Protein AF-A0A3D2Q611-F1 (afdb_monomer)

Solvent-accessible surface area (backbone atoms only — not comparable to full-atom values): 14642 Å² total; per-residue (Å²): 142,51,73,58,51,46,96,90,49,89,45,60,44,68,51,94,93,37,75,23,47,25,37,61,57,65,29,53,51,17,56,78,68,70,38,59,46,67,52,74,50,79,45,81,53,96,95,42,77,50,76,48,72,50,77,73,48,68,55,60,87,88,50,58,66,70,62,43,36,51,52,45,47,45,56,53,42,50,56,48,48,54,59,35,69,77,44,56,89,76,51,83,73,85,58,62,68,49,58,88,73,44,58,83,50,35,32,78,89,67,62,64,51,35,36,31,41,36,50,23,78,55,64,72,56,25,58,51,52,56,68,41,44,53,51,50,40,71,69,43,80,85,48,49,43,35,36,38,39,37,49,94,52,69,86,56,89,61,85,60,82,85,39,48,80,41,72,30,91,51,86,68,70,71,69,53,90,88,63,72,45,39,31,36,41,31,62,52,89,61,80,58,56,51,62,51,44,48,76,56,66,26,76,37,67,40,43,54,70,56,48,55,69,65,30,90,68,65,90,86,56,56,69,62,55,43,51,45,54,50,43,30,33,80,91,43,51,74,63,67,80,70,63,80,90,123

Secondary structure (DSSP, 8-state):
--SSPPTT---EEEETTEEEE---HHHHHHHHHTPPB--EEEEEETTEEEEEEPPPB---TTS-HHHHHHHHHHHHHHHHHHHHHH-GGGS-TTS-TTTTTS-TTB-GGG--SEEEEE--SSHHHHHHHHHHHHHHHHH-SSSEEEEEEEGGGTTS--S-TTSEEEEESSGGGG--TT---SEEEE----TTHHHHHHHTT-SEEEEHHHHHHT--S-TTS-HHHHHHHHHB-GGGTTGGGSS---

pLDDT: mean 89.12, std 11.41, range [30.56, 98.19]

Sequence (246 aa):
VGDQGMPDSNFSSPFFGRRAWTSPLPALLSYRTGRPIFVCTLKREKGKYSTRYSDPIWPNPSDPYEKEVTRLMGALLHLLEESIRETPSQWLWIHNRWKQQLPGRLKRQFRHDSLALILPEKENSFLHALSLLSTFRALYPLEFFTLFVPERFKEHPLPLSDAELFFYRTPDEILLPNFLPKLVFHFSDNPRIKPHFLSLSAMGVYSFEELKKLSSLNQNAADSHILKHVLLTGDYINTLNHLPQE

Mean predicted aligned error: 6.7 Å

Structure (mmCIF, N/CA/C/O backbone):
data_AF-A0A3D2Q611-F1
#
_entry.id   AF-A0A3D2Q611-F1
#
loop_
_atom_site.group_PDB
_atom_site.id
_atom_site.type_symbol
_atom_site.label_atom_id
_atom_site.label_alt_id
_atom_site.label_comp_id
_atom_site.label_asym_id
_atom_site.label_entity_id
_atom_site.label_seq_id
_atom_site.pdbx_PDB_ins_code
_atom_site.Cartn_x
_atom_site.Cartn_y
_atom_site.Cartn_z
_atom_site.occupancy
_atom_site.B_iso_or_equiv
_atom_site.auth_seq_id
_atom_site.auth_comp_id
_atom_site.auth_asym_id
_atom_site.auth_atom_id
_atom_site.pdbx_PDB_model_num
ATOM 1 N N . VAL A 1 1 ? 17.045 -8.669 -9.955 1.00 59.00 1 VAL A N 1
ATOM 2 C CA . VAL A 1 1 ? 15.954 -7.933 -9.275 1.00 59.00 1 VAL A CA 1
ATOM 3 C C . VAL A 1 1 ? 15.969 -6.515 -9.821 1.00 59.00 1 VAL A C 1
ATOM 5 O O . VAL A 1 1 ? 16.996 -5.863 -9.698 1.00 59.00 1 VAL A O 1
ATOM 8 N N . GLY A 1 2 ? 1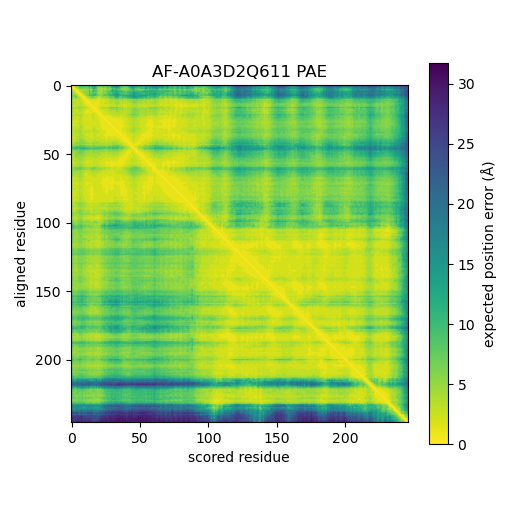4.926 -6.102 -10.545 1.00 66.56 2 GLY A N 1
ATOM 9 C CA . GLY A 1 2 ? 14.858 -4.802 -11.242 1.00 66.56 2 GLY A CA 1
ATOM 10 C C . GLY A 1 2 ? 13.552 -4.049 -10.990 1.00 66.56 2 GLY A C 1
ATOM 11 O O . GLY A 1 2 ? 13.331 -2.973 -11.531 1.00 66.56 2 GLY A O 1
ATOM 12 N N . ASP A 1 3 ? 12.683 -4.618 -10.161 1.00 72.50 3 ASP A N 1
ATOM 13 C CA . ASP A 1 3 ? 11.411 -4.039 -9.779 1.00 72.50 3 ASP A CA 1
ATOM 14 C C . ASP A 1 3 ? 11.611 -2.900 -8.777 1.00 72.50 3 ASP A C 1
ATOM 16 O O . ASP A 1 3 ? 10.939 -1.891 -8.914 1.00 72.50 3 ASP A O 1
ATOM 20 N N . GLN A 1 4 ? 12.553 -2.967 -7.832 1.00 79.94 4 GLN A N 1
ATOM 21 C CA . GLN A 1 4 ? 12.761 -1.914 -6.823 1.00 79.94 4 GLN A CA 1
ATOM 22 C C . GLN A 1 4 ? 13.614 -0.730 -7.315 1.00 79.94 4 GLN A C 1
ATOM 24 O O . GLN A 1 4 ? 14.417 -0.851 -8.241 1.00 79.94 4 GLN A O 1
ATOM 29 N N . GLY A 1 5 ? 13.420 0.437 -6.694 1.00 77.62 5 GLY A N 1
ATOM 30 C CA . GLY A 1 5 ? 14.199 1.647 -6.968 1.00 77.62 5 GLY A CA 1
ATOM 31 C C . GLY A 1 5 ? 15.612 1.592 -6.380 1.00 77.62 5 GLY A C 1
ATOM 32 O O . GLY A 1 5 ? 15.841 0.956 -5.352 1.00 77.62 5 GLY A O 1
ATOM 33 N N . MET A 1 6 ? 16.555 2.286 -7.021 1.00 74.88 6 MET A N 1
ATOM 34 C CA . MET A 1 6 ? 17.900 2.511 -6.475 1.00 74.88 6 MET A CA 1
ATOM 35 C C . MET A 1 6 ? 17.910 3.782 -5.609 1.00 74.88 6 MET A C 1
ATOM 37 O O . MET A 1 6 ? 17.219 4.731 -5.977 1.00 74.88 6 MET A O 1
ATOM 41 N N . PRO A 1 7 ? 18.692 3.846 -4.511 1.00 68.44 7 PRO A N 1
ATOM 42 C CA . PRO A 1 7 ? 18.726 5.016 -3.625 1.00 68.44 7 PRO A CA 1
ATOM 43 C C . PRO A 1 7 ? 19.007 6.347 -4.338 1.00 68.44 7 PRO A C 1
ATOM 45 O O . PRO A 1 7 ? 18.344 7.336 -4.041 1.00 68.44 7 PRO A O 1
ATOM 48 N N . ASP A 1 8 ? 19.921 6.341 -5.313 1.00 74.81 8 ASP A N 1
ATOM 49 C CA . ASP A 1 8 ? 20.411 7.551 -5.992 1.00 74.81 8 ASP A CA 1
ATOM 50 C C . ASP A 1 8 ? 19.767 7.794 -7.370 1.00 74.81 8 ASP A C 1
ATOM 52 O O . ASP A 1 8 ? 20.204 8.659 -8.128 1.00 74.81 8 ASP A O 1
ATOM 56 N N . SER A 1 9 ? 18.742 7.015 -7.741 1.00 78.31 9 SER A N 1
ATOM 57 C CA . SER A 1 9 ? 18.070 7.145 -9.037 1.00 78.31 9 SER A CA 1
ATOM 58 C C . SER A 1 9 ? 16.654 7.683 -8.883 1.00 78.31 9 SER A C 1
ATOM 60 O O . SER A 1 9 ? 15.822 7.087 -8.204 1.00 78.31 9 SER A O 1
ATOM 62 N N . ASN A 1 10 ? 16.351 8.755 -9.616 1.00 83.19 10 ASN A N 1
ATOM 63 C CA . ASN A 1 10 ? 14.999 9.312 -9.722 1.00 83.19 10 ASN A CA 1
ATOM 64 C C . ASN A 1 10 ? 14.175 8.669 -10.854 1.00 83.19 10 ASN A C 1
ATOM 66 O O . ASN A 1 10 ? 13.090 9.156 -11.193 1.00 83.19 10 ASN A O 1
ATOM 70 N N . PHE A 1 11 ? 14.682 7.598 -11.476 1.00 87.75 11 PHE A N 1
ATOM 71 C CA . PHE A 1 11 ? 13.962 6.921 -12.545 1.00 87.75 11 PHE A CA 1
ATOM 72 C C . PHE A 1 11 ? 12.681 6.282 -12.003 1.00 87.75 11 PHE A C 1
ATOM 74 O O . PHE A 1 11 ? 12.660 5.594 -10.979 1.00 87.75 11 PHE A O 1
ATOM 81 N N . SER A 1 12 ? 11.583 6.515 -12.710 1.00 89.94 12 SER A N 1
ATOM 82 C CA . SER A 1 12 ? 10.290 5.942 -12.372 1.00 89.94 12 SER A CA 1
ATOM 83 C C . SER A 1 12 ? 9.531 5.567 -13.624 1.00 89.94 12 SER A C 1
ATOM 85 O O . SER A 1 12 ? 9.636 6.231 -14.651 1.00 89.94 12 SER A O 1
ATOM 87 N N . SER A 1 13 ? 8.735 4.518 -13.493 1.00 90.44 13 SER A N 1
ATOM 88 C CA . SER A 1 13 ? 7.907 3.976 -14.559 1.00 90.44 13 SER A CA 1
ATOM 89 C C . SER A 1 13 ? 6.508 3.689 -14.001 1.00 90.44 13 SER A C 1
ATOM 91 O O . SER A 1 13 ? 6.370 3.519 -12.779 1.00 90.44 13 SER A O 1
ATOM 93 N N . PRO A 1 14 ? 5.451 3.690 -14.830 1.00 90.38 14 PRO A N 1
ATOM 94 C CA . PRO A 1 14 ? 4.133 3.242 -14.400 1.00 90.38 14 PRO A CA 1
ATOM 95 C C . PRO A 1 14 ? 4.180 1.811 -13.846 1.00 90.38 14 PRO A C 1
ATOM 97 O O . PRO A 1 14 ? 4.836 0.939 -14.412 1.00 90.38 14 PRO A O 1
ATOM 100 N N . PHE A 1 15 ? 3.507 1.601 -12.717 1.00 91.19 15 PHE A N 1
ATOM 101 C CA . PHE A 1 15 ? 3.311 0.308 -12.074 1.00 91.19 15 PHE A CA 1
ATOM 102 C C . PHE A 1 15 ? 1.969 0.322 -11.326 1.00 91.19 15 PHE A C 1
ATOM 104 O O . PHE A 1 15 ? 1.780 1.124 -10.407 1.00 91.19 15 PHE A O 1
ATOM 111 N N . PHE A 1 16 ? 1.025 -0.515 -11.750 1.00 90.62 16 PHE A N 1
ATOM 112 C CA . PHE A 1 16 ? -0.380 -0.531 -11.331 1.00 90.62 16 PHE A CA 1
ATOM 113 C C . PHE A 1 16 ? -1.046 0.850 -11.434 1.00 90.62 16 PHE A C 1
ATOM 115 O O . PHE A 1 16 ? -1.689 1.327 -10.501 1.00 90.62 16 PHE A O 1
ATOM 122 N N . GLY A 1 17 ? -0.844 1.534 -12.564 1.00 87.19 17 GLY A N 1
ATOM 123 C CA . GLY A 1 17 ? -1.438 2.853 -12.825 1.00 87.19 17 GLY A CA 1
ATOM 124 C C . GLY A 1 17 ? -0.813 4.018 -12.045 1.00 87.19 17 GLY A C 1
ATOM 125 O O . GLY A 1 17 ? -1.241 5.158 -12.199 1.00 87.19 17 GLY A O 1
ATOM 126 N N . ARG A 1 18 ? 0.226 3.774 -11.235 1.00 88.81 18 ARG A N 1
ATOM 127 C CA . ARG A 1 18 ? 0.932 4.797 -10.447 1.00 88.81 18 ARG A CA 1
ATOM 128 C C . ARG A 1 18 ? 2.424 4.795 -10.763 1.00 88.81 18 ARG A C 1
ATOM 130 O O . ARG A 1 18 ? 3.013 3.747 -11.001 1.00 88.81 18 ARG A O 1
ATOM 137 N N . ARG A 1 19 ? 3.083 5.957 -10.727 1.00 89.31 19 ARG A N 1
ATOM 138 C CA . ARG A 1 19 ? 4.546 6.028 -10.899 1.00 89.31 19 ARG A CA 1
ATOM 139 C C . ARG A 1 19 ? 5.251 5.372 -9.712 1.00 89.31 19 ARG A C 1
ATOM 141 O O . ARG A 1 19 ? 5.145 5.866 -8.592 1.00 89.31 19 ARG A O 1
ATOM 148 N N . ALA A 1 20 ? 6.013 4.313 -9.967 1.00 89.19 20 ALA A N 1
ATOM 149 C CA . ALA A 1 20 ? 6.881 3.676 -8.983 1.00 89.19 20 ALA A CA 1
ATOM 150 C C . ALA A 1 20 ? 8.351 3.924 -9.337 1.00 89.19 20 ALA A C 1
ATOM 152 O O . ALA A 1 20 ? 8.739 3.885 -10.507 1.00 89.19 20 ALA A O 1
ATOM 153 N N . TRP A 1 21 ? 9.176 4.191 -8.326 1.00 89.69 21 TRP A N 1
ATOM 154 C CA . TRP A 1 21 ? 10.625 4.257 -8.514 1.00 89.69 21 TRP A CA 1
ATOM 155 C C . TRP A 1 21 ? 11.157 2.860 -8.800 1.00 89.69 21 TRP A C 1
ATOM 157 O O . TRP A 1 21 ? 10.862 1.912 -8.071 1.00 89.69 21 TRP A O 1
ATOM 167 N N . THR A 1 22 ? 11.926 2.741 -9.875 1.00 89.12 22 THR A N 1
ATOM 168 C CA . THR A 1 22 ? 12.435 1.460 -10.375 1.00 89.12 22 THR A CA 1
ATOM 169 C C . THR A 1 22 ? 13.858 1.638 -10.875 1.00 89.12 22 THR A C 1
ATOM 171 O O . THR A 1 22 ? 14.252 2.732 -11.276 1.00 89.12 22 THR A O 1
ATOM 174 N N . SER A 1 23 ? 14.660 0.580 -10.819 1.00 90.44 23 SER A N 1
ATOM 175 C CA . SER A 1 23 ? 15.991 0.608 -11.413 1.00 90.44 23 SER A CA 1
ATOM 176 C C . SER A 1 23 ? 15.872 0.538 -12.940 1.00 90.44 23 SER A C 1
ATOM 178 O O . SER A 1 23 ? 15.297 -0.428 -13.440 1.00 90.44 23 SER A O 1
ATOM 180 N N . PRO A 1 24 ? 16.452 1.480 -13.707 1.00 92.31 24 PRO A N 1
ATOM 181 C CA . PRO A 1 24 ? 16.472 1.383 -15.166 1.00 92.31 24 PRO A CA 1
ATOM 182 C C . PRO A 1 24 ? 17.474 0.328 -15.664 1.00 92.31 24 PRO A C 1
ATOM 184 O O . PRO A 1 24 ? 17.543 0.060 -16.862 1.00 92.31 24 PRO A O 1
ATOM 187 N N . LEU A 1 25 ? 18.273 -0.263 -14.764 1.00 92.94 25 LEU A N 1
ATOM 188 C CA . LEU A 1 25 ? 19.402 -1.134 -15.088 1.00 92.94 25 LEU A CA 1
ATOM 189 C C . LEU A 1 25 ? 19.073 -2.262 -16.086 1.00 92.94 25 LEU A C 1
ATOM 191 O O . LEU A 1 25 ? 19.886 -2.452 -16.991 1.00 92.94 25 LEU A O 1
ATOM 195 N N . PRO A 1 26 ? 17.927 -2.976 -16.005 1.00 94.62 26 PRO A N 1
ATOM 196 C CA . PRO A 1 26 ? 17.591 -4.003 -16.993 1.00 94.62 26 PRO A CA 1
ATOM 197 C C . PRO A 1 26 ? 17.550 -3.452 -18.423 1.00 94.62 26 PRO A C 1
ATOM 199 O O . PRO A 1 26 ? 18.159 -4.021 -19.329 1.00 94.62 26 PRO A O 1
ATOM 202 N N . ALA A 1 27 ? 16.901 -2.302 -18.610 1.00 94.94 27 ALA A N 1
ATOM 203 C CA . ALA A 1 27 ? 16.820 -1.634 -19.900 1.00 94.94 27 ALA A CA 1
ATOM 204 C C . ALA A 1 27 ? 18.172 -1.059 -20.344 1.00 94.94 27 ALA A C 1
ATOM 206 O O . ALA A 1 27 ? 18.535 -1.194 -21.511 1.00 94.94 27 ALA A O 1
ATOM 207 N N . LEU A 1 28 ? 18.958 -0.493 -19.417 1.00 94.44 28 LEU A N 1
ATOM 208 C CA . LEU A 1 28 ? 20.295 0.029 -19.730 1.00 94.44 28 LEU A CA 1
ATOM 209 C C . LEU A 1 28 ? 21.235 -1.063 -20.245 1.00 94.44 28 LEU A C 1
ATOM 211 O O . LEU A 1 28 ? 21.964 -0.848 -21.214 1.00 94.44 28 LEU A O 1
ATOM 215 N N . LEU A 1 29 ? 21.234 -2.224 -19.587 1.00 95.62 29 LEU A N 1
ATOM 216 C CA . LEU A 1 29 ? 22.057 -3.364 -19.981 1.00 95.62 29 LEU A CA 1
ATOM 217 C C . LEU A 1 29 ? 21.597 -3.929 -21.321 1.00 95.62 29 LEU A C 1
ATOM 219 O O . LEU A 1 29 ? 22.434 -4.172 -22.189 1.00 95.62 29 LEU A O 1
ATOM 223 N N . SER A 1 30 ? 20.286 -4.083 -21.510 1.00 97.31 30 SER A N 1
ATOM 224 C CA . SER A 1 30 ? 19.714 -4.556 -22.769 1.00 97.31 30 SER A CA 1
ATOM 225 C C . SER A 1 30 ? 20.118 -3.657 -23.940 1.00 97.31 30 SER A C 1
ATOM 227 O O . SER A 1 30 ? 20.748 -4.136 -24.882 1.00 97.31 30 SER A O 1
ATOM 229 N N . TYR A 1 31 ? 19.886 -2.345 -23.829 1.00 97.38 31 TYR A N 1
ATOM 230 C CA . TYR A 1 31 ? 20.223 -1.376 -24.873 1.00 97.38 31 TYR A CA 1
ATOM 231 C C . TYR A 1 31 ? 21.721 -1.362 -25.209 1.00 97.38 31 TYR A C 1
ATOM 233 O O . TYR A 1 31 ? 22.099 -1.434 -26.374 1.00 97.38 31 TYR A O 1
ATOM 241 N N . ARG A 1 32 ? 22.598 -1.320 -24.194 1.00 96.06 32 ARG A N 1
ATOM 242 C CA . ARG A 1 32 ? 24.057 -1.239 -24.404 1.00 96.06 32 ARG A CA 1
ATOM 243 C C . ARG A 1 32 ? 24.668 -2.509 -24.986 1.00 96.06 32 ARG A C 1
ATOM 245 O O . ARG A 1 32 ? 25.688 -2.431 -25.660 1.00 96.06 32 ARG A O 1
ATOM 252 N N . THR A 1 33 ? 24.095 -3.669 -24.681 1.00 97.12 33 THR A N 1
ATOM 253 C CA . THR A 1 33 ? 24.651 -4.968 -25.093 1.00 97.12 33 THR A CA 1
ATOM 254 C C . THR A 1 33 ? 23.951 -5.567 -26.311 1.00 97.12 33 THR A C 1
ATOM 256 O O . THR A 1 33 ? 24.424 -6.571 -26.843 1.00 97.12 33 THR A O 1
ATOM 259 N N . GLY A 1 34 ? 22.821 -4.994 -26.739 1.00 97.25 34 GLY A N 1
ATOM 260 C CA . GLY A 1 34 ? 21.977 -5.547 -27.800 1.00 97.25 34 GLY A CA 1
ATOM 261 C C . GLY A 1 34 ? 21.324 -6.883 -27.429 1.00 97.25 34 GLY A C 1
ATOM 262 O O . GLY A 1 34 ? 20.965 -7.660 -28.312 1.00 97.25 34 GLY A O 1
ATOM 263 N N . ARG A 1 35 ? 21.215 -7.202 -26.132 1.00 98.06 35 ARG A N 1
ATOM 264 C CA . ARG A 1 35 ? 20.653 -8.469 -25.632 1.00 98.06 35 ARG A CA 1
ATOM 265 C C . ARG A 1 35 ? 19.227 -8.272 -25.110 1.00 98.06 35 ARG A C 1
ATOM 267 O O . ARG A 1 35 ? 18.933 -7.199 -24.582 1.00 98.06 35 ARG A O 1
ATOM 274 N N . PRO A 1 36 ? 18.340 -9.274 -25.231 1.00 97.88 36 PRO A N 1
ATOM 275 C CA . PRO A 1 36 ? 16.955 -9.138 -24.804 1.00 97.88 36 PRO A CA 1
ATOM 276 C C . PRO A 1 36 ? 16.819 -9.224 -23.283 1.00 97.88 36 PRO A C 1
ATOM 278 O O . PRO A 1 36 ? 17.663 -9.797 -22.590 1.00 97.88 36 PRO A O 1
ATOM 281 N N . ILE A 1 37 ? 15.710 -8.697 -22.776 1.00 97.62 37 ILE A N 1
ATOM 282 C CA . ILE A 1 37 ? 15.263 -8.896 -21.397 1.00 97.62 37 ILE A CA 1
ATOM 283 C C . ILE A 1 37 ? 14.297 -10.081 -21.368 1.00 97.62 37 ILE A C 1
ATOM 285 O O . ILE A 1 37 ? 13.374 -10.146 -22.175 1.00 97.62 37 ILE A O 1
ATOM 289 N N . PHE A 1 38 ? 14.473 -10.977 -20.398 1.00 96.69 38 PHE A N 1
ATOM 290 C CA . PHE A 1 38 ? 13.476 -11.983 -20.036 1.00 96.69 38 PHE A CA 1
ATOM 291 C C . PHE A 1 38 ? 12.924 -11.653 -18.652 1.00 96.69 38 PHE A C 1
ATOM 293 O O . PHE A 1 38 ? 13.694 -11.481 -17.702 1.00 96.69 38 PHE A O 1
ATOM 300 N N . VAL A 1 39 ? 11.601 -11.579 -18.519 1.00 95.69 39 VAL A N 1
ATOM 301 C CA . VAL A 1 39 ? 10.944 -11.454 -17.216 1.00 95.69 39 VAL A CA 1
ATOM 302 C C . VAL A 1 39 ? 10.732 -12.853 -16.664 1.00 95.69 39 VAL A C 1
ATOM 304 O O . VAL A 1 39 ? 10.074 -13.678 -17.287 1.00 95.69 39 VAL A O 1
ATOM 307 N N . CYS A 1 40 ? 11.321 -13.124 -15.503 1.00 94.94 40 CYS A N 1
ATOM 308 C CA . CYS A 1 40 ? 11.184 -14.391 -14.800 1.00 94.94 40 CYS A CA 1
ATOM 309 C C . CYS A 1 40 ? 10.375 -14.160 -13.525 1.00 94.94 40 CYS A C 1
ATOM 311 O O . CYS A 1 40 ? 10.775 -13.349 -12.685 1.00 94.94 40 CYS A O 1
ATOM 313 N N . THR A 1 41 ? 9.255 -14.862 -13.381 1.00 93.06 41 THR A N 1
ATOM 314 C CA . THR A 1 41 ? 8.424 -14.817 -12.175 1.00 93.06 41 THR A CA 1
ATOM 315 C C . THR A 1 41 ? 8.295 -16.200 -11.562 1.00 93.06 41 THR A C 1
ATOM 317 O O . THR A 1 41 ? 8.325 -17.221 -12.253 1.00 93.06 41 THR A O 1
ATOM 320 N N . LEU A 1 42 ? 8.209 -16.236 -10.234 1.00 92.56 42 LEU A N 1
ATOM 321 C CA . LEU A 1 42 ? 8.092 -17.462 -9.460 1.00 92.56 42 LEU A CA 1
ATOM 322 C C . LEU A 1 42 ? 6.777 -17.437 -8.696 1.00 92.56 42 LEU A C 1
ATOM 324 O O . LEU A 1 42 ? 6.427 -16.433 -8.080 1.00 92.56 42 LEU A O 1
ATOM 328 N N . LYS A 1 43 ? 6.092 -18.574 -8.693 1.00 91.25 43 LYS A N 1
ATOM 329 C CA . LYS A 1 43 ? 4.867 -18.793 -7.933 1.00 91.25 43 LYS A CA 1
ATOM 330 C C . LYS A 1 43 ? 4.993 -20.082 -7.138 1.00 91.25 43 LYS A C 1
ATOM 332 O O . LYS A 1 43 ? 5.480 -21.092 -7.635 1.00 91.25 43 LYS A O 1
ATOM 337 N N . ARG A 1 44 ? 4.566 -20.054 -5.883 1.00 91.06 44 ARG A N 1
ATOM 338 C CA . ARG A 1 44 ? 4.451 -21.227 -5.024 1.00 91.06 44 ARG A CA 1
ATOM 339 C C . ARG A 1 44 ? 3.099 -21.893 -5.252 1.00 91.06 44 ARG A C 1
ATOM 341 O O . ARG A 1 44 ? 2.054 -21.284 -5.037 1.00 91.06 44 ARG A O 1
ATOM 348 N N . GLU A 1 45 ? 3.116 -23.169 -5.606 1.00 89.19 45 GLU A N 1
ATOM 349 C CA . GLU A 1 45 ? 1.923 -23.981 -5.829 1.00 89.19 45 GLU A CA 1
ATOM 350 C C . GLU A 1 45 ? 2.069 -25.321 -5.106 1.00 89.19 45 GLU A C 1
ATOM 352 O O . GLU A 1 45 ? 2.985 -26.094 -5.379 1.00 89.19 45 GLU A O 1
ATOM 357 N N . LYS A 1 46 ? 1.171 -25.600 -4.149 1.00 90.00 46 LYS A N 1
ATOM 358 C CA . LYS A 1 46 ? 1.110 -26.883 -3.414 1.00 90.00 46 LYS A CA 1
ATOM 359 C C . LYS A 1 46 ? 2.471 -27.341 -2.852 1.00 90.00 46 LYS A C 1
ATOM 361 O O . LYS A 1 46 ? 2.849 -28.502 -2.966 1.00 90.00 46 LYS A O 1
ATOM 366 N N . GLY A 1 47 ? 3.226 -26.408 -2.269 1.00 89.75 47 GLY A N 1
ATOM 367 C CA . GLY A 1 47 ? 4.543 -26.683 -1.679 1.00 89.75 47 GLY A CA 1
ATOM 368 C C . GLY A 1 47 ? 5.707 -26.768 -2.676 1.00 89.75 47 GLY A C 1
ATOM 369 O O . GLY A 1 47 ? 6.840 -26.944 -2.241 1.00 89.75 47 GLY A O 1
ATOM 370 N N . LYS A 1 48 ? 5.459 -26.595 -3.979 1.00 93.69 48 LYS A N 1
ATOM 371 C CA . LYS A 1 48 ? 6.479 -26.488 -5.034 1.00 93.69 48 LYS A CA 1
ATOM 372 C C . LYS A 1 48 ? 6.557 -25.056 -5.565 1.00 93.69 48 LYS A C 1
ATOM 374 O O . LYS A 1 48 ? 5.681 -24.245 -5.270 1.00 93.69 48 LYS A O 1
ATOM 379 N N . TYR A 1 49 ? 7.588 -24.757 -6.351 1.00 93.25 49 TYR A N 1
ATOM 380 C CA . TYR A 1 49 ? 7.720 -23.494 -7.078 1.00 93.25 49 TYR A CA 1
ATOM 381 C C . TYR A 1 49 ? 7.597 -23.747 -8.582 1.00 93.25 49 TYR A C 1
ATOM 383 O O . TYR A 1 49 ? 8.269 -24.627 -9.117 1.00 93.25 49 TYR A O 1
ATOM 391 N N . SER A 1 50 ? 6.738 -22.984 -9.248 1.00 92.62 50 SER A N 1
ATOM 392 C CA . SER A 1 50 ? 6.626 -22.900 -10.701 1.00 92.62 50 SER A CA 1
ATOM 393 C C . SER A 1 50 ? 7.256 -21.594 -11.173 1.00 92.62 50 SER A C 1
ATOM 395 O O . SER A 1 50 ? 6.940 -20.529 -10.636 1.00 92.62 50 SER A O 1
ATOM 397 N N . THR A 1 51 ? 8.108 -21.673 -12.189 1.00 94.44 51 THR A N 1
ATOM 398 C CA . THR A 1 51 ? 8.768 -20.511 -12.790 1.00 94.44 51 THR A CA 1
ATOM 399 C C . THR A 1 51 ? 8.200 -20.265 -14.179 1.00 94.44 51 THR A C 1
ATOM 401 O O . THR A 1 51 ? 8.080 -21.204 -14.967 1.00 94.44 51 THR A O 1
ATOM 404 N N . ARG A 1 52 ? 7.883 -19.009 -14.494 1.00 94.06 52 ARG A N 1
ATOM 405 C CA . ARG A 1 52 ? 7.465 -18.573 -15.828 1.00 94.06 52 ARG A CA 1
ATOM 406 C C . ARG A 1 52 ? 8.494 -17.593 -16.379 1.00 94.06 52 ARG A C 1
ATOM 408 O O . ARG A 1 52 ? 8.923 -16.689 -15.667 1.00 94.06 52 ARG A O 1
ATOM 415 N N . TYR A 1 53 ? 8.853 -17.768 -17.645 1.00 96.38 53 TYR A N 1
ATOM 416 C CA . TYR A 1 53 ? 9.651 -16.813 -18.408 1.00 96.38 53 TYR A CA 1
ATOM 417 C C . TYR A 1 53 ? 8.753 -16.144 -19.446 1.00 96.38 53 TYR A C 1
ATOM 419 O O . TYR A 1 53 ? 7.924 -16.817 -20.059 1.00 96.38 53 TYR A O 1
ATOM 427 N N . SER A 1 54 ? 8.900 -14.836 -19.626 1.00 96.56 54 SER A N 1
ATOM 428 C CA . SER A 1 54 ? 8.271 -14.123 -20.734 1.00 96.56 54 SER A CA 1
ATOM 429 C C . SER A 1 54 ? 8.962 -14.429 -22.060 1.00 96.56 54 SER A C 1
ATOM 431 O O . SER A 1 54 ? 10.113 -14.875 -22.088 1.00 96.56 54 SER A O 1
ATOM 433 N N . ASP A 1 55 ? 8.306 -14.058 -23.155 1.00 97.56 55 ASP A N 1
ATOM 434 C CA . ASP A 1 55 ? 8.989 -13.861 -24.430 1.00 97.56 55 ASP A CA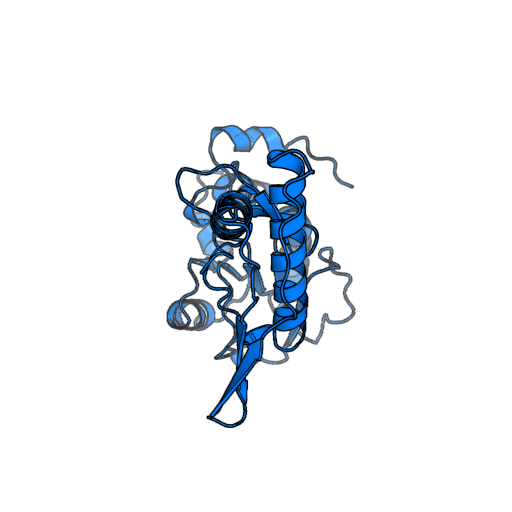 1
ATOM 435 C C . ASP A 1 55 ? 10.100 -12.797 -24.301 1.00 97.56 55 ASP A C 1
ATOM 437 O O . ASP A 1 55 ? 10.027 -11.916 -23.427 1.00 97.56 55 ASP A O 1
ATOM 441 N N . PRO A 1 56 ? 11.155 -12.869 -25.136 1.00 97.81 56 PRO A N 1
ATOM 442 C CA . PRO A 1 56 ? 12.255 -11.916 -25.092 1.00 97.81 56 PRO A CA 1
ATOM 443 C C . PRO A 1 56 ? 11.801 -10.512 -25.499 1.00 97.81 56 PRO A C 1
ATOM 445 O O . PRO A 1 56 ? 11.282 -10.298 -26.594 1.00 97.81 56 PRO A O 1
ATOM 448 N N . ILE A 1 57 ? 12.101 -9.524 -24.658 1.00 98.06 57 ILE A N 1
ATOM 449 C CA . ILE A 1 57 ? 11.931 -8.107 -24.982 1.00 98.06 57 ILE A CA 1
ATOM 450 C C . ILE A 1 57 ? 13.244 -7.608 -25.585 1.00 98.06 57 ILE A C 1
ATOM 452 O O . ILE A 1 57 ? 14.213 -7.348 -24.869 1.00 98.06 57 ILE A O 1
ATOM 456 N N . TRP A 1 58 ? 13.294 -7.508 -26.910 1.00 98.19 58 TRP A N 1
ATOM 457 C CA . TRP A 1 58 ? 14.483 -7.043 -27.622 1.00 98.19 58 TRP A CA 1
ATOM 458 C C . TRP A 1 58 ? 14.625 -5.519 -27.570 1.00 98.19 58 TRP A C 1
ATOM 460 O O . TRP A 1 58 ? 13.608 -4.825 -27.688 1.00 98.19 58 TRP A O 1
ATOM 470 N N . PRO A 1 59 ? 15.856 -4.994 -27.431 1.00 98.12 59 PRO A N 1
ATOM 471 C CA . PRO A 1 59 ? 16.120 -3.576 -27.597 1.00 98.12 59 PRO A CA 1
ATOM 472 C C . PRO A 1 59 ? 16.078 -3.185 -29.082 1.00 98.12 59 PRO A C 1
ATOM 474 O O . PRO A 1 59 ? 16.517 -3.949 -29.943 1.00 98.12 59 PRO A O 1
ATOM 477 N N . ASN A 1 60 ? 15.612 -1.974 -29.376 1.00 96.69 60 ASN A N 1
ATOM 478 C CA . ASN A 1 60 ? 15.731 -1.341 -30.683 1.00 96.69 60 ASN A CA 1
ATOM 479 C C . ASN A 1 60 ? 16.869 -0.302 -30.666 1.00 96.69 60 ASN A C 1
ATOM 481 O O . ASN A 1 60 ? 16.663 0.813 -30.184 1.00 96.6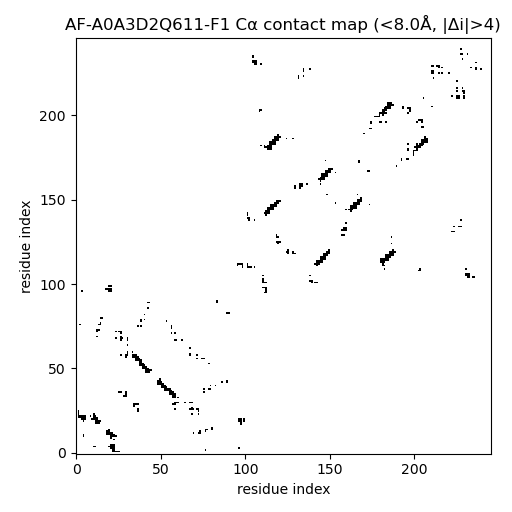9 60 ASN A O 1
ATOM 485 N N . PRO A 1 61 ? 18.065 -0.618 -31.197 1.00 91.19 61 PRO A N 1
ATOM 486 C CA . PRO A 1 61 ? 19.198 0.309 -31.186 1.00 91.19 61 PRO A CA 1
ATOM 487 C C . PRO A 1 61 ? 19.011 1.515 -32.121 1.00 91.19 61 PRO A C 1
ATOM 489 O O . PRO A 1 61 ? 19.798 2.455 -32.057 1.00 91.19 61 PRO A O 1
ATOM 492 N N . SER A 1 62 ? 18.005 1.494 -33.002 1.00 94.69 62 SER A N 1
ATOM 493 C CA . SER A 1 62 ? 17.681 2.625 -33.877 1.00 94.69 62 SER A CA 1
ATOM 494 C C . SER A 1 62 ? 16.855 3.709 -33.178 1.00 94.69 62 SER A C 1
ATOM 496 O O . SER A 1 62 ? 16.776 4.826 -33.687 1.00 94.69 62 SER A O 1
ATOM 498 N N . ASP A 1 63 ? 16.231 3.405 -32.036 1.00 95.44 63 ASP A N 1
ATOM 499 C CA . ASP A 1 63 ? 15.474 4.382 -31.254 1.00 95.44 63 ASP A CA 1
ATOM 500 C C . ASP A 1 63 ? 16.389 5.176 -30.301 1.00 95.44 63 ASP A C 1
ATOM 502 O O . ASP A 1 63 ? 17.373 4.638 -29.789 1.00 95.44 63 ASP A O 1
ATOM 506 N N . PRO A 1 64 ? 16.060 6.447 -29.989 1.00 96.12 64 PRO A N 1
ATOM 507 C CA . PRO A 1 64 ? 16.785 7.209 -28.981 1.00 96.12 64 PRO A CA 1
ATOM 508 C C . PRO A 1 64 ? 16.806 6.502 -27.623 1.00 96.12 64 PRO A C 1
ATOM 510 O O . PRO A 1 64 ? 15.781 6.012 -27.144 1.00 96.12 64 PRO A O 1
ATOM 513 N N . TYR A 1 65 ? 17.964 6.548 -26.964 1.00 93.38 65 TYR A N 1
ATOM 514 C CA . TYR A 1 65 ? 18.227 5.886 -25.684 1.00 93.38 65 TYR A CA 1
ATOM 515 C C . TYR A 1 65 ? 17.112 6.073 -24.638 1.00 93.38 65 TYR A C 1
ATOM 517 O O . TYR A 1 65 ? 16.627 5.095 -24.079 1.00 93.38 65 TYR A O 1
ATOM 525 N N . GLU A 1 66 ? 16.658 7.303 -24.380 1.00 93.38 66 GLU A N 1
ATOM 526 C CA . GLU A 1 66 ? 15.649 7.570 -23.339 1.00 93.38 66 GLU A CA 1
ATOM 527 C C . GLU A 1 66 ? 14.280 6.956 -23.660 1.00 93.38 66 GLU A C 1
ATOM 529 O O . GLU A 1 66 ? 13.605 6.403 -22.782 1.00 93.38 66 GLU A O 1
ATOM 534 N N . LYS A 1 67 ? 13.887 7.022 -24.938 1.00 95.69 67 LYS A N 1
ATOM 535 C CA . LYS A 1 67 ? 12.645 6.434 -25.444 1.00 95.69 67 LYS A CA 1
ATOM 536 C C . LYS A 1 67 ? 12.685 4.920 -25.275 1.00 95.69 67 LYS A C 1
ATOM 538 O O . LYS A 1 67 ? 11.728 4.324 -24.783 1.00 95.69 67 LYS A O 1
ATOM 543 N N . GLU A 1 68 ? 13.811 4.315 -25.630 1.00 96.94 68 GLU A N 1
ATOM 544 C CA . GLU A 1 68 ? 13.959 2.870 -25.603 1.00 96.94 68 GLU A CA 1
ATOM 545 C C . GLU A 1 68 ? 14.053 2.319 -24.177 1.00 96.94 68 GLU A C 1
ATOM 547 O O . GLU A 1 68 ? 13.403 1.327 -23.850 1.00 96.94 68 GLU A O 1
ATOM 552 N N . VAL A 1 69 ? 14.752 3.018 -23.278 1.00 94.75 69 VAL A N 1
ATOM 553 C CA . VAL A 1 69 ? 14.773 2.674 -21.849 1.00 94.75 69 VAL A CA 1
ATOM 554 C C . VAL A 1 69 ? 13.368 2.710 -21.250 1.00 94.75 69 VAL A C 1
ATOM 556 O O . VAL A 1 69 ? 12.981 1.789 -20.528 1.00 94.75 69 VAL A O 1
ATOM 559 N N . THR A 1 70 ? 12.577 3.732 -21.584 1.00 94.44 70 THR A N 1
ATOM 560 C CA . THR A 1 70 ? 11.188 3.852 -21.121 1.00 94.44 70 THR A CA 1
ATOM 561 C C . THR A 1 70 ? 10.318 2.712 -21.652 1.00 94.44 70 THR A C 1
ATOM 563 O O . THR A 1 70 ? 9.578 2.099 -20.881 1.00 94.44 70 THR A O 1
ATOM 566 N N . ARG A 1 71 ? 10.435 2.375 -22.944 1.00 96.69 71 ARG A N 1
ATOM 567 C CA . ARG A 1 71 ? 9.684 1.276 -23.570 1.00 96.69 71 ARG A CA 1
ATOM 568 C C . ARG A 1 71 ? 10.020 -0.077 -22.940 1.00 96.69 71 ARG A C 1
ATOM 570 O O . ARG A 1 71 ? 9.110 -0.820 -22.577 1.00 96.69 71 ARG A O 1
ATOM 577 N N . LEU A 1 72 ? 11.310 -0.380 -22.783 1.00 96.88 72 LEU A N 1
ATOM 578 C CA . LEU A 1 72 ? 11.790 -1.633 -22.195 1.00 96.88 72 LEU A CA 1
ATOM 579 C C . LEU A 1 72 ? 11.336 -1.786 -20.740 1.00 96.88 72 LEU A C 1
ATOM 581 O O . LEU A 1 72 ? 10.831 -2.842 -20.363 1.00 96.88 72 LEU A O 1
ATOM 585 N N . MET A 1 73 ? 11.466 -0.730 -19.929 1.00 95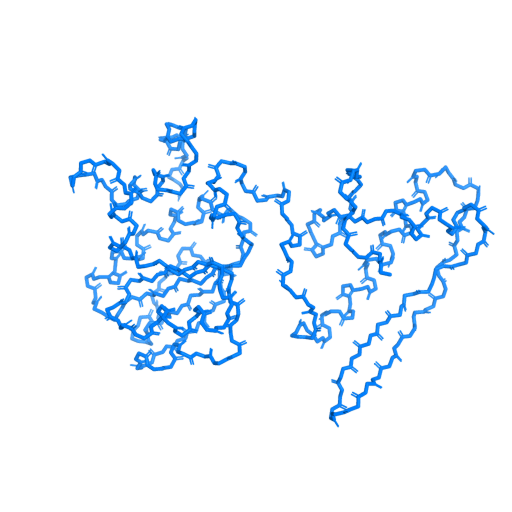.38 73 MET A N 1
ATOM 586 C CA . MET A 1 73 ? 11.012 -0.756 -18.535 1.00 95.38 73 MET A CA 1
ATOM 587 C C . MET A 1 73 ? 9.489 -0.862 -18.423 1.00 95.38 73 MET A C 1
ATOM 589 O O . MET A 1 73 ? 9.001 -1.585 -17.557 1.00 95.38 73 MET A O 1
ATOM 5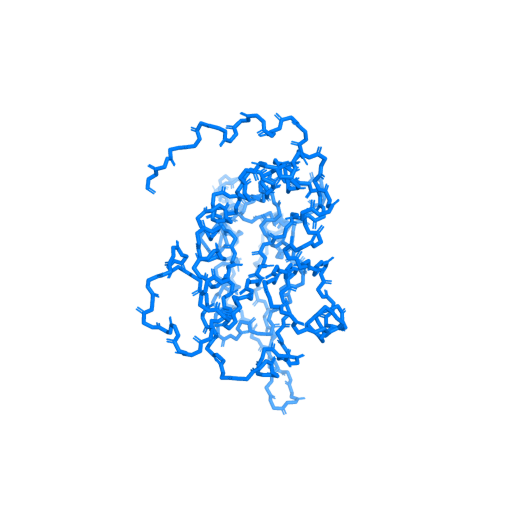93 N N . GLY A 1 74 ? 8.740 -0.186 -19.299 1.00 94.88 74 GLY A N 1
ATOM 594 C CA . GLY A 1 74 ? 7.284 -0.300 -19.364 1.00 94.88 74 GLY A CA 1
ATOM 595 C C . GLY A 1 74 ? 6.829 -1.726 -19.674 1.00 94.88 74 GLY A C 1
ATOM 596 O O . GLY A 1 74 ? 6.010 -2.277 -18.944 1.00 94.88 74 GLY A O 1
ATOM 597 N N . ALA A 1 75 ? 7.414 -2.357 -20.697 1.00 96.06 75 ALA A N 1
ATOM 598 C CA . ALA A 1 75 ? 7.098 -3.735 -21.073 1.00 96.06 75 ALA A CA 1
ATOM 599 C C . ALA A 1 75 ? 7.457 -4.744 -19.967 1.00 96.06 75 ALA A C 1
ATOM 601 O O . ALA A 1 75 ? 6.655 -5.615 -19.636 1.00 96.06 75 ALA A O 1
ATOM 602 N N . LEU A 1 76 ? 8.635 -4.592 -19.348 1.00 96.12 76 LEU A N 1
ATOM 603 C CA . LEU A 1 76 ? 9.073 -5.423 -18.223 1.00 96.12 76 LEU A CA 1
ATOM 604 C C . LEU A 1 76 ? 8.078 -5.352 -17.060 1.00 96.12 76 LEU A C 1
ATOM 606 O O . LEU A 1 76 ? 7.649 -6.382 -16.540 1.00 96.12 76 LEU A O 1
ATOM 610 N N . LEU A 1 77 ? 7.722 -4.136 -16.636 1.00 95.31 77 LEU A N 1
ATOM 611 C CA . LEU A 1 77 ? 6.841 -3.933 -15.489 1.00 95.31 77 LEU A CA 1
ATOM 612 C C . LEU A 1 77 ? 5.407 -4.362 -15.776 1.00 95.31 77 LEU A C 1
ATOM 614 O O . LEU A 1 77 ? 4.761 -4.871 -14.870 1.00 95.31 77 LEU A O 1
ATOM 618 N N . HIS A 1 78 ? 4.934 -4.229 -17.014 1.00 95.31 78 HIS A N 1
ATOM 619 C CA . HIS A 1 78 ? 3.620 -4.723 -17.409 1.00 95.31 78 HIS A CA 1
ATOM 620 C C . HIS A 1 78 ? 3.496 -6.242 -17.216 1.00 95.31 78 HIS A C 1
ATOM 622 O O . HIS A 1 78 ? 2.575 -6.699 -16.545 1.00 95.31 78 HIS A O 1
ATOM 628 N N . LEU A 1 79 ? 4.479 -7.017 -17.685 1.00 95.75 79 LEU A N 1
ATOM 629 C CA . LEU A 1 79 ? 4.520 -8.472 -17.472 1.00 95.75 79 LEU A CA 1
ATOM 630 C C . LEU A 1 79 ? 4.603 -8.837 -15.982 1.00 95.75 79 LEU A C 1
ATOM 632 O O . LEU A 1 79 ? 4.031 -9.830 -15.527 1.00 95.75 79 LEU A O 1
ATOM 636 N N . LEU A 1 80 ? 5.314 -8.023 -15.196 1.00 94.75 80 LEU A N 1
ATOM 637 C CA . LEU A 1 80 ? 5.356 -8.193 -13.749 1.00 94.75 80 LEU A CA 1
ATOM 638 C C . LEU A 1 80 ? 3.985 -7.928 -13.106 1.00 94.75 80 LEU A C 1
ATOM 640 O O . LEU A 1 80 ? 3.577 -8.690 -12.231 1.00 94.75 80 LEU A O 1
ATOM 644 N N . GLU A 1 81 ? 3.266 -6.884 -13.530 1.00 95.00 81 GLU A N 1
ATOM 645 C CA . GLU A 1 81 ? 1.903 -6.612 -13.062 1.00 95.00 81 GLU A CA 1
ATOM 646 C C . GLU A 1 81 ? 0.966 -7.780 -13.354 1.00 95.00 81 GLU A C 1
ATOM 648 O O . GLU A 1 81 ? 0.228 -8.186 -12.459 1.00 95.00 81 GLU A O 1
ATOM 653 N N . GLU A 1 82 ? 1.005 -8.338 -14.566 1.00 94.50 82 GLU A N 1
ATOM 654 C CA . GLU A 1 82 ? 0.203 -9.508 -14.941 1.00 94.50 82 GLU A CA 1
ATOM 655 C C . GLU A 1 82 ? 0.466 -10.678 -13.990 1.00 94.50 82 GLU A C 1
ATOM 657 O O . GLU A 1 82 ? -0.464 -11.208 -13.380 1.00 94.50 82 GLU A O 1
ATOM 662 N N . SER A 1 83 ? 1.739 -11.013 -13.764 1.00 93.19 83 SER A N 1
ATOM 663 C CA . SER A 1 83 ? 2.106 -12.098 -12.853 1.00 93.19 83 SER A CA 1
ATOM 664 C C . SER A 1 83 ? 1.698 -11.827 -11.403 1.00 93.19 83 SER A C 1
ATOM 666 O O . SER A 1 83 ? 1.326 -12.761 -10.694 1.00 93.19 83 SER A O 1
ATOM 668 N N . ILE A 1 84 ? 1.774 -10.579 -10.935 1.00 92.94 84 ILE A N 1
ATOM 669 C CA . ILE A 1 84 ? 1.326 -10.216 -9.586 1.00 92.94 84 ILE A CA 1
ATOM 670 C C . ILE A 1 84 ? -0.199 -10.318 -9.494 1.00 92.94 84 ILE A C 1
ATOM 672 O O . ILE A 1 84 ? -0.696 -10.814 -8.489 1.00 92.94 84 ILE A O 1
ATOM 676 N N . ARG A 1 85 ? -0.955 -9.915 -10.526 1.00 91.38 85 ARG A N 1
ATOM 677 C CA . ARG A 1 85 ? -2.425 -10.043 -10.555 1.00 91.38 85 ARG A CA 1
ATOM 678 C C . ARG A 1 85 ? -2.885 -11.495 -10.484 1.00 91.38 85 ARG A C 1
ATOM 680 O O . ARG A 1 85 ? -3.916 -11.753 -9.872 1.00 91.38 85 ARG A O 1
ATOM 687 N N . GLU A 1 86 ? -2.125 -12.433 -11.052 1.00 89.56 86 GLU A N 1
ATOM 688 C CA . GLU A 1 86 ? -2.432 -13.866 -10.942 1.00 89.56 86 GLU A CA 1
ATOM 689 C C . GLU A 1 86 ? -2.400 -14.356 -9.487 1.00 89.56 86 GLU A C 1
ATOM 691 O O . GLU A 1 86 ? -3.157 -15.254 -9.115 1.00 89.56 86 GLU A O 1
ATOM 696 N N . THR A 1 87 ? -1.496 -13.840 -8.645 1.00 85.50 87 THR A N 1
ATOM 697 C CA . THR A 1 87 ? -1.398 -14.252 -7.232 1.00 85.50 87 THR A CA 1
ATOM 698 C C . THR A 1 87 ? -0.828 -13.135 -6.344 1.00 85.50 87 THR A C 1
ATOM 700 O O . THR A 1 87 ? 0.316 -13.230 -5.885 1.00 85.50 87 THR A O 1
ATOM 703 N N . PRO A 1 88 ? -1.621 -12.088 -6.035 1.00 86.50 88 PRO A N 1
ATOM 704 C CA . PRO A 1 88 ? -1.116 -10.887 -5.365 1.00 86.50 88 PRO A CA 1
ATOM 705 C C . PRO A 1 88 ? -0.510 -11.170 -3.993 1.00 86.50 88 PRO A C 1
ATOM 707 O O . PRO A 1 88 ? 0.470 -10.538 -3.611 1.00 86.50 88 PRO A O 1
ATOM 710 N N . SER A 1 89 ? -1.046 -12.155 -3.269 1.00 79.56 89 SER A N 1
ATOM 711 C CA . SER A 1 89 ? -0.589 -12.545 -1.931 1.00 79.56 89 SER A CA 1
ATOM 712 C C . SER A 1 89 ? 0.837 -13.099 -1.884 1.00 79.56 89 SER A C 1
ATOM 714 O O . SER A 1 89 ? 1.426 -13.161 -0.809 1.00 79.56 89 SER A O 1
ATOM 716 N N . GLN A 1 90 ? 1.401 -13.515 -3.023 1.00 86.00 90 GLN A N 1
ATOM 717 C CA . GLN A 1 90 ? 2.767 -14.039 -3.094 1.00 86.00 90 GLN A CA 1
ATOM 718 C C . GLN A 1 90 ? 3.808 -12.979 -3.453 1.00 86.00 90 GLN A C 1
ATOM 720 O O . GLN A 1 90 ? 5.007 -13.248 -3.370 1.00 86.00 90 GLN A O 1
ATOM 725 N N . TRP A 1 91 ? 3.377 -11.772 -3.823 1.00 88.25 91 TRP A N 1
ATOM 726 C CA . TRP A 1 91 ? 4.291 -10.653 -3.983 1.00 88.25 91 TRP A CA 1
ATOM 727 C C . TRP A 1 91 ? 4.706 -10.098 -2.617 1.00 88.25 91 TRP A C 1
ATOM 729 O O . TRP A 1 91 ? 3.897 -9.972 -1.697 1.00 88.25 91 TRP A O 1
ATOM 739 N N . LEU A 1 92 ? 5.981 -9.740 -2.474 1.00 84.81 92 LEU A N 1
ATOM 740 C CA . LEU A 1 92 ? 6.530 -9.226 -1.220 1.00 84.81 92 LEU A CA 1
ATOM 741 C C . LEU A 1 92 ? 6.156 -7.745 -1.019 1.00 84.81 92 LEU A C 1
ATOM 743 O O . LEU A 1 92 ? 6.980 -6.847 -1.191 1.00 84.81 92 LEU A O 1
ATOM 747 N N . TRP A 1 93 ? 4.917 -7.482 -0.594 1.00 82.44 93 TRP A N 1
ATOM 748 C CA . TRP A 1 93 ? 4.370 -6.138 -0.310 1.00 82.44 93 TRP A CA 1
ATOM 749 C C . TRP A 1 93 ? 4.995 -5.410 0.899 1.00 82.44 93 TRP A C 1
ATOM 751 O O . TRP A 1 93 ? 4.550 -4.330 1.293 1.00 82.44 93 TRP A O 1
ATOM 761 N N . ILE A 1 94 ? 6.055 -5.973 1.482 1.00 79.62 94 ILE A N 1
ATOM 762 C CA . ILE A 1 94 ? 6.735 -5.464 2.681 1.00 79.62 94 ILE A CA 1
ATOM 763 C C . ILE A 1 94 ? 7.271 -4.040 2.452 1.00 79.62 94 ILE A C 1
ATOM 765 O O . ILE A 1 94 ? 7.243 -3.194 3.348 1.00 79.62 94 ILE A O 1
ATOM 769 N N . HIS A 1 95 ? 7.729 -3.730 1.238 1.00 81.44 95 HIS A N 1
ATOM 770 C CA . HIS A 1 95 ? 8.264 -2.412 0.901 1.00 81.44 95 HIS A CA 1
ATOM 771 C C . HIS A 1 95 ? 7.154 -1.403 0.585 1.00 81.44 95 HIS A C 1
ATOM 773 O O . HIS A 1 95 ? 6.133 -1.751 -0.001 1.00 81.44 95 HIS A O 1
ATOM 779 N N . ASN A 1 96 ? 7.347 -0.127 0.951 1.00 84.06 96 ASN A N 1
ATOM 780 C CA . ASN A 1 96 ? 6.473 0.959 0.489 1.00 84.06 96 ASN A CA 1
ATOM 781 C C . ASN A 1 96 ? 6.720 1.192 -1.003 1.00 84.06 96 ASN A C 1
ATOM 783 O O . ASN A 1 96 ? 7.643 1.926 -1.369 1.00 84.06 96 ASN A O 1
ATOM 787 N N . ARG A 1 97 ? 5.923 0.557 -1.864 1.00 87.25 97 ARG A N 1
ATOM 788 C CA . ARG A 1 97 ? 6.179 0.524 -3.309 1.00 87.25 97 ARG A CA 1
ATOM 789 C C . ARG A 1 97 ? 6.113 1.920 -3.930 1.00 87.25 97 ARG A C 1
ATOM 791 O O . ARG A 1 97 ? 6.922 2.256 -4.792 1.00 87.25 97 ARG A O 1
ATOM 798 N N . TRP A 1 98 ? 5.210 2.755 -3.418 1.00 88.19 98 TRP A N 1
ATOM 799 C CA . TRP A 1 98 ? 4.998 4.139 -3.850 1.00 88.19 98 TRP A CA 1
ATOM 800 C C . TRP A 1 98 ? 5.468 5.161 -2.807 1.00 88.19 98 TRP A C 1
ATOM 802 O O . TRP A 1 98 ? 4.871 6.225 -2.672 1.00 88.19 98 TRP A O 1
ATOM 812 N N . LYS A 1 99 ? 6.560 4.876 -2.076 1.00 83.06 99 LYS A N 1
ATOM 813 C CA . LYS A 1 99 ? 7.072 5.724 -0.975 1.00 83.06 99 LYS A CA 1
ATOM 814 C C . LYS A 1 99 ? 7.202 7.217 -1.316 1.00 83.06 99 LYS A C 1
ATOM 816 O O . LYS A 1 99 ? 7.081 8.056 -0.435 1.00 83.06 99 LYS A O 1
ATOM 821 N N . GLN A 1 100 ? 7.460 7.539 -2.576 1.00 79.94 100 GLN A N 1
ATOM 822 C CA . GLN A 1 100 ? 7.706 8.900 -3.066 1.00 79.94 100 GLN A CA 1
ATOM 823 C C . GLN A 1 100 ? 6.426 9.679 -3.354 1.00 79.94 100 GLN A C 1
ATOM 825 O O . GLN A 1 100 ? 6.447 10.898 -3.457 1.00 79.94 100 GLN A O 1
ATOM 830 N N . GLN A 1 101 ? 5.313 8.962 -3.479 1.00 80.88 101 GLN A N 1
ATOM 831 C CA . GLN A 1 101 ? 3.983 9.546 -3.560 1.00 80.88 101 GLN A CA 1
ATOM 832 C C . GLN A 1 101 ? 3.337 9.679 -2.180 1.00 80.88 101 GLN A C 1
ATOM 834 O O . GLN A 1 101 ? 2.303 10.330 -2.070 1.00 80.88 101 GLN A O 1
ATOM 839 N N . LEU A 1 102 ? 3.940 9.087 -1.138 1.00 81.50 102 LEU A N 1
ATOM 840 C CA . LEU A 1 102 ? 3.455 9.267 0.222 1.00 81.50 102 LEU A CA 1
ATOM 841 C C . LEU A 1 102 ? 3.549 10.750 0.587 1.00 81.50 102 LEU A C 1
ATOM 843 O O . LEU A 1 102 ? 4.605 11.359 0.373 1.00 81.50 102 LEU A O 1
ATOM 847 N N . PRO A 1 103 ? 2.496 11.333 1.177 1.00 80.50 103 PRO A N 1
ATOM 848 C CA . PRO A 1 103 ? 2.478 12.748 1.492 1.00 80.50 103 PRO A CA 1
ATOM 849 C C . PRO A 1 103 ? 3.670 13.136 2.377 1.00 80.50 103 PRO A C 1
ATOM 851 O O . PRO A 1 103 ? 3.747 12.772 3.553 1.00 80.50 103 PRO A O 1
ATOM 854 N N . GLY A 1 104 ? 4.600 13.923 1.823 1.00 83.25 104 GLY A N 1
ATOM 855 C CA . GLY A 1 104 ? 5.782 14.421 2.541 1.00 83.25 104 GLY A CA 1
ATOM 856 C C . GLY A 1 104 ? 5.434 15.259 3.777 1.00 83.25 104 GLY A C 1
ATOM 857 O O . GLY A 1 104 ? 6.258 15.400 4.676 1.00 83.25 104 GLY A O 1
ATOM 858 N N . ARG A 1 105 ? 4.188 15.737 3.847 1.00 87.31 105 ARG A N 1
ATOM 859 C CA . ARG A 1 105 ? 3.574 16.420 4.990 1.00 87.31 105 ARG A CA 1
ATOM 860 C C . ARG A 1 105 ? 3.311 15.531 6.206 1.00 87.31 105 ARG A C 1
ATOM 862 O O . ARG A 1 105 ? 3.090 16.064 7.281 1.00 87.31 105 ARG A O 1
ATOM 869 N N . LEU A 1 106 ? 3.279 14.202 6.080 1.00 91.19 106 LEU A N 1
ATOM 870 C CA . LEU A 1 106 ? 3.067 13.305 7.227 1.00 91.19 106 LEU A CA 1
ATOM 871 C C . LEU A 1 106 ? 4.363 13.158 8.035 1.00 91.19 106 LEU A C 1
ATOM 873 O O . LEU A 1 106 ? 5.452 13.224 7.468 1.00 91.19 106 LEU A O 1
ATOM 877 N N . LYS A 1 107 ? 4.313 12.910 9.346 1.00 91.38 107 LYS A N 1
ATOM 878 C CA . LYS A 1 107 ? 5.515 12.539 10.119 1.00 91.38 107 LYS A CA 1
ATOM 879 C C . LYS A 1 107 ? 6.020 11.173 9.652 1.00 91.38 107 LYS A C 1
ATOM 881 O O . LYS A 1 107 ? 5.234 10.316 9.261 1.00 91.38 107 LYS A O 1
ATOM 886 N N . ARG A 1 108 ? 7.338 10.946 9.711 1.00 90.50 108 ARG A N 1
ATOM 887 C CA . ARG A 1 108 ? 7.994 9.747 9.144 1.00 90.50 108 ARG A CA 1
ATOM 888 C C . ARG A 1 108 ? 7.352 8.424 9.583 1.00 90.50 108 ARG A C 1
ATOM 890 O O . ARG A 1 108 ? 7.181 7.554 8.740 1.00 90.50 108 ARG A O 1
ATOM 897 N N . GLN A 1 109 ? 6.981 8.294 10.856 1.00 92.19 109 GLN A N 1
ATOM 898 C CA . GLN A 1 109 ? 6.358 7.081 11.411 1.00 92.19 109 GLN A CA 1
ATOM 899 C C . GLN A 1 109 ? 4.951 6.785 10.863 1.00 92.19 109 GLN A C 1
ATOM 901 O O . GLN A 1 109 ? 4.465 5.673 10.996 1.00 92.19 109 GLN A O 1
ATOM 906 N N . PHE A 1 110 ? 4.301 7.768 10.237 1.00 94.12 110 PHE A N 1
ATOM 907 C CA . PHE A 1 110 ? 2.970 7.639 9.644 1.00 94.12 110 PHE A CA 1
ATOM 908 C C . PHE A 1 110 ? 3.018 7.574 8.106 1.00 94.12 110 PHE A C 1
ATOM 910 O O . PHE A 1 110 ? 1.984 7.556 7.452 1.00 94.12 110 PHE A O 1
ATOM 917 N N . ARG A 1 111 ? 4.207 7.535 7.485 1.00 92.38 111 ARG A N 1
ATOM 918 C CA . ARG A 1 111 ? 4.355 7.465 6.020 1.00 92.38 111 ARG A CA 1
ATOM 919 C C . ARG A 1 111 ? 4.368 6.015 5.539 1.00 92.38 111 ARG A C 1
ATOM 921 O O . ARG A 1 111 ? 5.433 5.468 5.238 1.00 92.38 111 ARG A O 1
ATOM 928 N N . HIS A 1 112 ? 3.188 5.420 5.410 1.00 92.00 112 HIS A N 1
ATOM 929 C CA . HIS A 1 112 ? 3.003 4.075 4.861 1.00 92.00 112 HIS A CA 1
ATOM 930 C C . HIS A 1 112 ? 1.849 4.025 3.858 1.00 92.00 112 HIS A C 1
ATOM 932 O O . HIS A 1 112 ? 0.970 4.874 3.896 1.00 92.00 112 HIS A O 1
ATOM 938 N N . ASP A 1 113 ? 1.888 3.049 2.948 1.00 89.81 113 ASP A N 1
ATOM 939 C CA . ASP A 1 113 ? 0.942 2.912 1.830 1.00 89.81 113 ASP A CA 1
ATOM 940 C C . ASP A 1 113 ? -0.233 1.963 2.103 1.00 89.81 113 ASP A C 1
ATOM 942 O O . ASP A 1 113 ? -1.186 1.965 1.333 1.00 89.81 113 ASP A O 1
ATOM 946 N N . SER A 1 114 ? -0.182 1.183 3.187 1.00 92.19 114 SER A N 1
ATOM 947 C CA . SER A 1 114 ? -1.233 0.249 3.606 1.00 92.19 114 SER A CA 1
ATOM 948 C C . SER A 1 114 ? -1.674 0.545 5.039 1.00 92.19 114 SER A C 1
ATOM 950 O O . SER A 1 114 ? -0.861 0.500 5.972 1.00 92.19 114 SER A O 1
ATOM 952 N N . LEU A 1 115 ? -2.957 0.869 5.191 1.00 95.81 115 LEU A N 1
ATOM 953 C CA . LEU A 1 115 ? -3.582 1.283 6.438 1.00 95.81 115 LEU A CA 1
ATOM 954 C C . LEU A 1 115 ? -4.809 0.417 6.734 1.00 95.81 115 LEU A C 1
ATOM 956 O O . LEU A 1 115 ? -5.661 0.231 5.872 1.00 95.81 115 LEU A O 1
ATOM 960 N N . ALA A 1 116 ? -4.945 -0.034 7.978 1.00 97.38 116 ALA A N 1
ATOM 961 C CA . ALA A 1 116 ? -6.176 -0.620 8.489 1.00 97.38 116 ALA A CA 1
ATOM 962 C C . ALA A 1 116 ? -6.849 0.337 9.480 1.00 97.38 116 ALA A C 1
ATOM 964 O O . ALA A 1 116 ? -6.194 0.831 10.403 1.00 97.38 116 ALA A O 1
ATOM 965 N N . LEU A 1 117 ? -8.149 0.579 9.309 1.00 97.88 117 LEU A N 1
ATOM 966 C CA . LEU A 1 117 ? -8.973 1.317 10.265 1.00 97.88 117 LEU A CA 1
ATOM 967 C C . LEU A 1 117 ? -9.989 0.360 10.890 1.00 97.88 117 LEU A C 1
ATOM 969 O O . LEU A 1 117 ? -10.781 -0.266 10.188 1.00 97.88 117 LEU A O 1
ATOM 973 N N . ILE A 1 118 ? -9.965 0.240 12.215 1.00 98.00 118 ILE A N 1
ATOM 974 C CA . ILE A 1 118 ? -10.872 -0.642 12.956 1.00 98.00 118 ILE A CA 1
ATOM 975 C C . ILE A 1 118 ? -11.937 0.213 13.631 1.00 98.00 118 ILE A C 1
ATOM 977 O O . ILE A 1 118 ? -11.646 0.916 14.607 1.00 98.00 118 ILE A O 1
ATOM 981 N N . LEU A 1 119 ? -13.157 0.161 13.095 1.00 97.38 119 LEU A N 1
ATOM 982 C CA . LEU A 1 119 ? -14.307 0.887 13.626 1.00 97.38 119 LEU A CA 1
ATOM 983 C C . LEU A 1 119 ? -14.833 0.189 14.890 1.00 97.38 119 LEU A C 1
ATOM 985 O O . LEU A 1 119 ? -14.681 -1.021 15.018 1.00 97.38 119 LEU A O 1
ATOM 989 N N . PRO A 1 120 ? -15.401 0.921 15.860 1.00 96.75 120 PRO A N 1
ATOM 990 C CA . PRO A 1 120 ? -15.847 0.348 17.122 1.00 96.75 120 PRO A CA 1
ATOM 991 C C . PRO A 1 120 ? -17.269 -0.204 17.025 1.00 96.75 120 PRO A C 1
ATOM 993 O O . PRO A 1 120 ? -18.068 0.224 16.197 1.00 96.75 120 PRO A O 1
ATOM 996 N N . GLU A 1 121 ? -17.618 -1.104 17.943 1.00 94.75 121 GLU A N 1
ATOM 997 C CA . GLU A 1 121 ? -18.958 -1.686 17.989 1.00 94.75 121 GLU A CA 1
ATOM 998 C C . GLU A 1 121 ? -20.007 -0.674 18.437 1.00 94.75 121 GLU A C 1
ATOM 1000 O O . GLU A 1 121 ? -21.037 -0.581 17.793 1.00 94.75 121 GLU A O 1
ATOM 1005 N N . LYS A 1 122 ? -19.775 0.106 19.503 1.00 94.69 122 LYS A N 1
ATOM 1006 C CA . LYS A 1 122 ? -20.761 1.047 20.077 1.00 94.69 122 LYS A CA 1
ATOM 1007 C C . LYS A 1 122 ? -21.170 2.126 19.068 1.00 94.69 122 LYS A C 1
ATOM 1009 O O . LYS A 1 122 ? -20.313 2.751 18.462 1.00 94.69 122 LYS A O 1
ATOM 1014 N N . GLU A 1 123 ? -22.470 2.399 18.947 1.00 94.94 123 GLU A N 1
ATOM 1015 C CA . GLU A 1 123 ? -23.032 3.267 17.895 1.00 94.94 123 GLU A CA 1
ATOM 1016 C C . GLU A 1 123 ? -22.503 4.703 17.933 1.00 94.94 123 GLU A C 1
ATOM 1018 O O . GLU A 1 123 ? -21.979 5.182 16.934 1.00 94.94 123 GLU A O 1
ATOM 1023 N N . ASN A 1 124 ? -22.520 5.359 19.095 1.00 94.81 124 ASN A N 1
ATOM 1024 C CA . ASN A 1 124 ? -21.970 6.714 19.223 1.00 94.81 124 ASN A CA 1
ATOM 1025 C C . ASN A 1 124 ? -20.479 6.769 18.853 1.00 94.81 124 ASN A C 1
ATOM 1027 O O . ASN A 1 124 ? -20.034 7.676 18.152 1.00 94.81 124 ASN A O 1
ATOM 1031 N N . SER A 1 125 ? -19.701 5.776 19.294 1.00 94.50 125 SER A N 1
ATOM 1032 C CA . SER A 1 125 ? -18.282 5.662 18.950 1.00 94.50 125 SER A CA 1
ATOM 1033 C C . SER A 1 125 ? -18.082 5.366 17.461 1.00 94.50 125 SER A C 1
ATOM 1035 O O . SER A 1 125 ? -17.109 5.834 16.876 1.00 94.50 125 SER A O 1
ATOM 1037 N N . PHE A 1 126 ? -18.992 4.607 16.846 1.00 96.69 126 PHE A N 1
ATOM 1038 C CA . PHE A 1 126 ? -18.963 4.265 15.429 1.00 96.69 126 PHE A CA 1
ATOM 1039 C C . PHE A 1 126 ? -19.213 5.494 14.567 1.00 96.69 126 PHE A C 1
ATOM 1041 O O . PHE A 1 126 ? -18.389 5.797 13.713 1.00 96.69 126 PHE A O 1
ATOM 1048 N N . LEU A 1 127 ? -20.285 6.242 14.838 1.00 95.88 127 LEU A N 1
ATOM 1049 C CA . LEU A 1 127 ? -20.594 7.488 14.133 1.00 95.88 127 LEU A CA 1
ATOM 1050 C C . LEU A 1 127 ? -19.466 8.511 14.293 1.00 95.88 127 LEU A C 1
ATOM 1052 O O . LEU A 1 127 ? -19.098 9.196 13.338 1.00 95.88 127 LEU A O 1
ATOM 1056 N N . HIS A 1 128 ? -18.856 8.563 15.480 1.00 94.62 128 HIS A N 1
ATOM 1057 C CA . HIS A 1 128 ? -17.675 9.383 15.698 1.00 94.62 128 HIS A CA 1
ATOM 1058 C C . HIS A 1 128 ? -16.495 8.935 14.812 1.00 94.62 128 HIS A C 1
ATOM 1060 O O . HIS A 1 128 ? -15.976 9.742 14.041 1.00 94.62 128 HIS A O 1
ATOM 1066 N N . ALA A 1 129 ? -16.104 7.657 14.852 1.00 96.06 129 ALA A N 1
ATOM 1067 C CA . ALA A 1 129 ? -15.025 7.117 14.019 1.00 96.06 129 ALA A CA 1
ATOM 1068 C C . ALA A 1 129 ? -15.296 7.311 12.517 1.00 96.06 129 ALA A C 1
ATOM 1070 O O . ALA A 1 129 ? -14.394 7.671 11.760 1.00 96.06 129 ALA A O 1
ATOM 1071 N N . LEU A 1 130 ? -16.554 7.141 12.101 1.00 95.50 130 LEU A N 1
ATOM 1072 C CA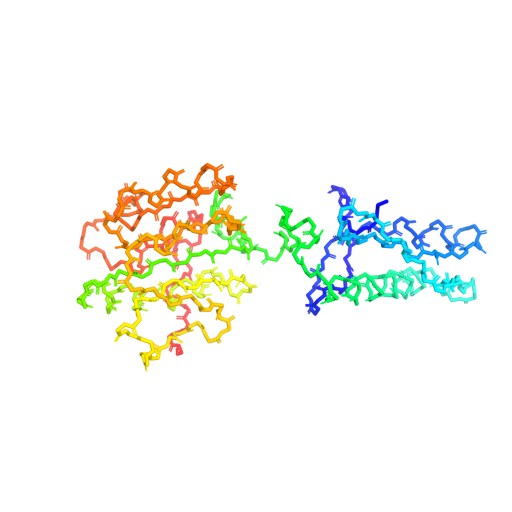 . LEU A 1 130 ? -17.020 7.358 10.739 1.00 95.50 130 LEU A CA 1
ATOM 1073 C C . LEU A 1 130 ? -16.774 8.801 10.282 1.00 95.50 130 LEU A C 1
ATOM 1075 O O . LEU A 1 130 ? -16.269 9.016 9.180 1.00 95.50 130 LEU A O 1
ATOM 1079 N N . SER A 1 131 ? -17.058 9.788 11.140 1.00 94.44 131 SER A N 1
ATOM 1080 C CA . SER A 1 131 ? -16.843 11.205 10.814 1.00 94.44 131 SER A CA 1
ATOM 1081 C C . SER A 1 131 ? -15.365 11.560 10.584 1.00 94.44 131 SER A C 1
ATOM 1083 O O . SER A 1 131 ? -15.057 12.528 9.890 1.00 94.44 131 SER A O 1
ATOM 1085 N N . LEU A 1 132 ? -14.435 10.752 11.105 1.00 95.62 132 LEU A N 1
ATOM 1086 C CA . LEU A 1 132 ? -12.994 10.935 10.925 1.00 95.62 132 LEU A CA 1
ATOM 1087 C C . LEU A 1 132 ? -12.447 10.268 9.652 1.00 95.62 132 LEU A C 1
ATOM 1089 O O . LEU A 1 132 ? -11.322 10.575 9.250 1.00 95.62 132 LEU A O 1
ATOM 1093 N N . LEU A 1 133 ? -13.210 9.397 8.982 1.00 95.50 133 LEU A N 1
ATOM 1094 C CA . LEU A 1 133 ? -12.738 8.684 7.786 1.00 95.50 133 LEU A CA 1
ATOM 1095 C C . LEU A 1 133 ? -12.411 9.624 6.620 1.00 95.50 133 LEU A C 1
ATOM 1097 O O . LEU A 1 133 ? -11.412 9.420 5.930 1.00 95.50 133 LEU A O 1
ATOM 1101 N N . SER A 1 134 ? -13.181 10.701 6.449 1.00 92.75 134 SER A N 1
ATOM 1102 C CA . SER A 1 134 ? -12.880 11.752 5.466 1.00 92.75 134 SER A CA 1
ATOM 1103 C C . SER A 1 134 ? -11.548 12.448 5.765 1.00 92.75 134 SER A C 1
ATOM 1105 O O . SER A 1 134 ? -10.771 12.740 4.857 1.00 92.75 134 SER A O 1
ATOM 1107 N N . THR A 1 135 ? -11.219 12.636 7.049 1.00 93.75 135 THR A N 1
ATOM 1108 C CA . THR A 1 135 ? -9.922 13.183 7.470 1.00 93.75 135 THR A CA 1
ATOM 1109 C C . THR A 1 135 ? -8.788 12.214 7.136 1.00 93.75 135 THR A C 1
ATOM 1111 O O . THR A 1 135 ? -7.753 12.650 6.634 1.00 93.75 135 THR A O 1
ATOM 1114 N N . PHE A 1 136 ? -8.978 10.906 7.343 1.00 95.00 136 PHE A N 1
ATOM 1115 C CA . PHE A 1 136 ? -8.007 9.898 6.905 1.00 95.00 136 PHE A CA 1
ATOM 1116 C C . PHE A 1 136 ? -7.802 9.924 5.388 1.00 95.00 136 PHE A C 1
ATOM 1118 O O . PHE A 1 136 ? -6.651 9.980 4.958 1.00 95.00 136 PHE A O 1
ATOM 1125 N N . ARG A 1 137 ? -8.865 9.973 4.574 1.00 93.94 137 ARG A N 1
ATOM 1126 C CA . ARG A 1 137 ? -8.727 10.095 3.111 1.00 93.94 137 ARG A CA 1
ATOM 1127 C C . ARG A 1 137 ? -7.988 11.368 2.704 1.00 93.94 137 ARG A C 1
ATOM 1129 O O . ARG A 1 137 ? -7.091 11.319 1.870 1.00 93.94 137 ARG A O 1
ATOM 1136 N N . ALA A 1 138 ? -8.315 12.504 3.314 1.00 92.00 138 ALA A N 1
ATOM 1137 C CA . ALA A 1 138 ? -7.642 13.769 3.029 1.00 92.00 138 ALA A CA 1
ATOM 1138 C C . ALA A 1 138 ? -6.143 13.719 3.376 1.00 92.00 138 ALA A C 1
ATOM 1140 O O . ALA A 1 138 ? -5.306 14.267 2.652 1.00 92.00 138 ALA A O 1
ATOM 1141 N N . LEU A 1 139 ? -5.786 13.050 4.478 1.00 91.44 139 LEU A N 1
ATOM 1142 C CA . LEU A 1 139 ? -4.397 12.848 4.885 1.00 91.44 139 LEU A CA 1
ATOM 1143 C C . LEU A 1 139 ? -3.665 11.887 3.944 1.00 91.44 139 LEU A C 1
ATOM 1145 O O . LEU A 1 139 ? -2.533 12.205 3.570 1.00 91.44 139 LEU A O 1
ATOM 1149 N N . TYR A 1 140 ? -4.333 10.812 3.523 1.00 93.25 140 TYR A N 1
ATOM 1150 C CA . TYR A 1 140 ? -3.831 9.716 2.694 1.00 93.25 140 TYR A CA 1
ATOM 1151 C C . TYR A 1 140 ? -4.657 9.561 1.395 1.00 93.25 140 TYR A C 1
ATOM 1153 O O . TYR A 1 140 ? -5.540 8.699 1.291 1.00 93.25 140 TYR A O 1
ATOM 1161 N N . PRO A 1 141 ? -4.417 10.413 0.386 1.00 91.06 141 PRO A N 1
ATOM 1162 C CA . PRO A 1 141 ? -5.259 10.479 -0.805 1.00 91.06 141 PRO A CA 1
ATOM 1163 C C . PRO A 1 141 ? -5.135 9.260 -1.725 1.00 91.06 141 PRO A C 1
ATOM 1165 O O . PRO A 1 141 ? -6.065 8.992 -2.476 1.00 91.06 141 PRO A O 1
ATOM 1168 N N . LEU A 1 142 ? -4.013 8.533 -1.694 1.00 90.00 142 LEU A N 1
ATOM 1169 C CA . LEU A 1 142 ? -3.713 7.460 -2.654 1.00 90.00 142 LEU A CA 1
ATOM 1170 C C . LEU A 1 142 ? -3.410 6.118 -1.982 1.00 90.00 142 LEU A C 1
ATOM 1172 O O . LEU A 1 142 ? -3.049 5.154 -2.656 1.00 90.00 142 LEU A O 1
ATOM 1176 N N . GLU A 1 143 ? -3.433 6.061 -0.660 1.00 92.19 143 GLU A N 1
ATOM 1177 C CA . GLU A 1 143 ? -3.043 4.885 0.098 1.00 92.19 143 GLU A CA 1
ATOM 1178 C C . GLU A 1 143 ? -4.204 3.902 0.229 1.00 92.19 143 GLU A C 1
ATOM 1180 O O . GLU A 1 143 ? -5.380 4.275 0.161 1.00 92.19 143 GLU A O 1
ATOM 1185 N N . PHE A 1 144 ? -3.840 2.633 0.395 1.00 92.19 144 PHE A N 1
ATOM 1186 C CA . PHE A 1 144 ? -4.779 1.530 0.488 1.00 92.19 144 PHE A CA 1
ATOM 1187 C C . PHE A 1 144 ? -5.354 1.471 1.895 1.00 92.19 144 PHE A C 1
ATOM 1189 O O . PHE A 1 144 ? -4.609 1.353 2.873 1.00 92.19 144 PHE A O 1
ATOM 1196 N N . PHE A 1 145 ? -6.679 1.529 1.973 1.00 95.50 145 PHE A N 1
ATOM 1197 C CA . PHE A 1 145 ? -7.416 1.375 3.213 1.00 95.50 145 PHE A CA 1
ATOM 1198 C C . PHE A 1 145 ? -8.082 0.007 3.274 1.00 95.50 145 PHE A C 1
ATOM 1200 O O . PHE A 1 145 ? -8.726 -0.428 2.323 1.00 95.50 145 PHE A O 1
ATOM 1207 N N . THR A 1 146 ? -7.983 -0.620 4.438 1.00 96.50 146 THR A N 1
ATOM 1208 C CA . THR A 1 146 ? -8.818 -1.747 4.840 1.00 96.50 146 THR A CA 1
ATOM 1209 C C . THR A 1 146 ? -9.654 -1.309 6.039 1.00 96.50 146 THR A C 1
ATOM 1211 O O . THR A 1 146 ? -9.110 -0.793 7.018 1.00 96.50 146 THR A O 1
ATOM 1214 N N . LEU A 1 147 ? -10.970 -1.496 5.988 1.00 97.19 147 LEU A N 1
ATOM 1215 C CA . LEU A 1 147 ? -11.885 -1.164 7.076 1.00 97.19 147 LEU A CA 1
ATOM 1216 C C . LEU A 1 147 ? -12.405 -2.432 7.739 1.00 97.19 147 LEU A C 1
ATOM 1218 O O . LEU A 1 147 ? -13.014 -3.272 7.083 1.00 97.19 147 LEU A O 1
ATOM 1222 N N . PHE A 1 148 ? -12.231 -2.525 9.054 1.00 97.38 148 PHE A N 1
ATOM 1223 C CA . PHE A 1 148 ? -12.970 -3.481 9.873 1.00 97.38 148 PHE A CA 1
ATOM 1224 C C . PHE A 1 148 ? -14.229 -2.795 10.384 1.00 97.38 148 PHE A C 1
ATOM 1226 O O . PHE A 1 148 ? -14.150 -1.833 11.154 1.00 97.38 148 PHE A O 1
ATOM 1233 N N . VAL A 1 149 ? -15.383 -3.280 9.937 1.00 97.44 149 VAL A N 1
ATOM 1234 C CA . VAL A 1 149 ? -16.697 -2.689 10.198 1.00 97.44 149 VAL A CA 1
ATOM 1235 C C . VAL A 1 149 ? -17.543 -3.702 10.975 1.00 97.44 149 VAL A C 1
ATOM 1237 O O . VAL A 1 149 ? -17.684 -4.837 10.519 1.00 97.44 149 VAL A O 1
ATOM 1240 N N . PRO A 1 150 ? -18.137 -3.344 12.127 1.00 97.38 150 PRO A N 1
ATOM 1241 C CA . PRO A 1 150 ? -19.097 -4.225 12.782 1.00 97.38 150 PRO A CA 1
ATOM 1242 C C . PRO A 1 150 ? -20.229 -4.595 11.817 1.00 97.38 150 PRO A C 1
ATOM 1244 O O . PRO A 1 150 ? -20.804 -3.711 11.181 1.00 97.38 150 PRO A O 1
ATOM 1247 N N . GLU A 1 151 ? -20.600 -5.873 11.728 1.00 97.25 151 GLU A N 1
ATOM 1248 C CA . GLU A 1 151 ? -21.582 -6.355 10.741 1.00 97.25 151 GLU A CA 1
ATOM 1249 C C . GLU A 1 151 ? -22.935 -5.630 10.854 1.00 97.25 151 GLU A C 1
ATOM 1251 O O . GLU A 1 151 ? -23.612 -5.399 9.853 1.00 97.25 151 GLU A O 1
ATOM 1256 N N . ARG A 1 152 ? -23.296 -5.173 12.058 1.00 96.25 152 ARG A N 1
ATOM 1257 C CA . ARG A 1 152 ? -24.508 -4.379 12.310 1.00 96.25 152 ARG A CA 1
ATOM 1258 C C . ARG A 1 152 ? -24.556 -3.031 11.576 1.00 96.25 152 ARG A C 1
ATOM 1260 O O . ARG A 1 152 ? -25.633 -2.466 11.447 1.00 96.25 152 ARG A O 1
ATOM 1267 N N . PHE A 1 153 ? -23.419 -2.527 11.096 1.00 96.69 153 PHE A N 1
ATOM 1268 C CA . PHE A 1 153 ? -23.311 -1.275 10.340 1.00 96.69 153 PHE A CA 1
ATOM 1269 C C . PHE A 1 153 ? -22.927 -1.490 8.872 1.00 96.69 153 PHE A C 1
ATOM 1271 O O . PHE A 1 153 ? -22.523 -0.541 8.206 1.00 96.69 153 PHE A O 1
ATOM 1278 N N . LYS A 1 154 ? -23.048 -2.714 8.345 1.00 95.31 154 LYS A N 1
ATOM 1279 C CA . LYS A 1 154 ? -22.642 -3.039 6.966 1.00 95.31 154 LYS A CA 1
ATOM 1280 C C . LYS A 1 154 ? -23.336 -2.208 5.879 1.00 95.31 154 LYS A C 1
ATOM 1282 O O . LYS A 1 154 ? -22.749 -1.976 4.833 1.00 95.31 154 LYS A O 1
ATOM 1287 N N . GLU A 1 155 ? -24.564 -1.760 6.143 1.00 94.25 155 GLU A N 1
ATOM 1288 C CA . GLU A 1 155 ? -25.364 -0.948 5.214 1.00 94.25 155 GLU A CA 1
ATOM 1289 C C . GLU A 1 155 ? -25.083 0.559 5.365 1.00 94.25 155 GLU A C 1
ATOM 1291 O O . GLU A 1 155 ? -25.650 1.376 4.641 1.00 94.25 155 GLU A O 1
ATOM 1296 N N . HIS A 1 156 ? -24.241 0.959 6.325 1.00 93.81 156 HIS A N 1
ATOM 1297 C CA . HIS A 1 156 ? -23.922 2.364 6.537 1.00 93.81 156 HIS A CA 1
ATOM 1298 C C . HIS A 1 156 ? -23.004 2.869 5.410 1.00 93.81 156 HIS A C 1
ATOM 1300 O O . HIS A 1 156 ? -21.992 2.225 5.126 1.00 93.81 156 HIS A O 1
ATOM 1306 N N . PRO A 1 157 ? -23.277 4.033 4.791 1.00 92.12 157 PRO A N 1
ATOM 1307 C CA . PRO A 1 157 ? -22.368 4.609 3.806 1.00 92.12 157 PRO A CA 1
ATOM 1308 C C . PRO A 1 157 ? -21.004 4.920 4.435 1.00 92.12 157 PRO A C 1
ATOM 1310 O O . PRO A 1 157 ? -20.931 5.468 5.540 1.00 92.12 157 PRO A O 1
ATOM 1313 N N . LEU A 1 158 ? -19.929 4.582 3.716 1.00 90.75 158 LEU A N 1
ATOM 1314 C CA . LEU A 1 158 ? -18.541 4.776 4.139 1.00 90.75 158 LEU A CA 1
ATOM 1315 C C . LEU A 1 158 ? -17.842 5.775 3.191 1.00 90.75 158 LEU A C 1
ATOM 1317 O O . LEU A 1 158 ? -17.832 5.537 1.985 1.00 90.75 158 LEU A O 1
ATOM 1321 N N . PRO A 1 159 ? -17.204 6.854 3.694 1.00 88.38 159 PRO A N 1
ATOM 1322 C CA . PRO A 1 159 ? -16.495 7.850 2.868 1.00 88.38 159 PRO A CA 1
ATOM 1323 C C . PRO A 1 159 ? -15.253 7.332 2.117 1.00 88.38 159 PRO A C 1
ATOM 1325 O O . PRO A 1 159 ? -14.627 8.074 1.366 1.00 88.38 159 PRO A O 1
ATOM 1328 N N . LEU A 1 160 ? -14.857 6.080 2.349 1.00 89.56 160 LEU A N 1
ATOM 1329 C CA . LEU A 1 160 ? -13.707 5.414 1.738 1.00 89.56 160 LEU A CA 1
ATOM 1330 C C . LEU A 1 160 ? -14.210 4.319 0.786 1.00 89.56 160 LEU A C 1
ATOM 1332 O O . LEU A 1 160 ? -14.150 3.136 1.109 1.00 89.56 160 LEU A O 1
ATOM 1336 N N . SER A 1 161 ? -14.765 4.719 -0.359 1.00 86.94 161 SER A N 1
ATOM 1337 C CA . SER A 1 161 ? -15.458 3.815 -1.294 1.00 86.94 161 SER A CA 1
ATOM 1338 C C . SER A 1 161 ? -14.556 2.778 -1.972 1.00 86.94 161 SER A C 1
ATOM 1340 O O . SER A 1 161 ? -15.042 1.758 -2.448 1.00 86.94 161 SER A O 1
ATOM 1342 N N . ASP A 1 162 ? -13.251 3.029 -2.009 1.00 89.75 162 ASP A N 1
ATOM 1343 C CA . ASP A 1 162 ? -12.209 2.156 -2.549 1.00 89.75 162 ASP A CA 1
ATOM 1344 C C . ASP A 1 162 ? -11.546 1.269 -1.481 1.00 89.75 162 ASP A C 1
ATOM 1346 O O . ASP A 1 162 ? -10.620 0.520 -1.797 1.00 89.75 162 ASP A O 1
ATOM 1350 N N . ALA A 1 163 ? -11.982 1.358 -0.218 1.00 93.00 163 ALA A N 1
ATOM 1351 C CA . ALA A 1 163 ? -11.422 0.545 0.849 1.00 93.00 163 ALA A CA 1
ATOM 1352 C C . ALA A 1 163 ? -11.887 -0.914 0.772 1.00 93.00 163 ALA A C 1
ATOM 1354 O O . ALA A 1 163 ? -13.048 -1.215 0.496 1.00 93.00 163 ALA A O 1
ATOM 1355 N N . GLU A 1 164 ? -10.982 -1.828 1.105 1.00 93.69 164 GLU A N 1
ATOM 1356 C CA . GLU A 1 164 ? -11.325 -3.228 1.334 1.00 93.69 164 GLU A CA 1
ATOM 1357 C C . GLU A 1 164 ? -12.122 -3.353 2.639 1.00 93.69 164 GLU A C 1
ATOM 1359 O O . GLU A 1 164 ? -11.720 -2.808 3.667 1.00 93.69 164 GLU A O 1
ATOM 1364 N N . LEU A 1 165 ? -13.250 -4.064 2.617 1.00 94.69 165 LEU A N 1
ATOM 1365 C CA . LEU A 1 165 ? -14.143 -4.178 3.771 1.00 94.69 165 LEU A CA 1
ATOM 1366 C C . LEU A 1 165 ? -14.063 -5.571 4.399 1.00 94.69 165 LEU A C 1
ATOM 1368 O O . LEU A 1 165 ? -14.293 -6.578 3.731 1.00 94.69 165 LEU A O 1
ATOM 1372 N N . PHE A 1 166 ? -13.828 -5.611 5.709 1.00 95.25 166 PHE A N 1
ATOM 1373 C CA . PHE A 1 166 ? -13.995 -6.793 6.549 1.00 95.25 166 PHE A CA 1
ATOM 1374 C C . PHE A 1 166 ? -15.116 -6.543 7.550 1.00 95.25 166 PHE A C 1
ATOM 1376 O O . PHE A 1 166 ? -15.009 -5.680 8.423 1.00 95.25 166 PHE A O 1
ATOM 1383 N N . PHE A 1 167 ? -16.192 -7.317 7.438 1.00 96.56 167 PHE A N 1
ATOM 1384 C CA . PHE A 1 167 ? -17.267 -7.291 8.421 1.00 96.56 167 PHE A CA 1
ATOM 1385 C C . PHE A 1 167 ? -16.974 -8.268 9.551 1.00 96.56 167 PHE A C 1
ATOM 1387 O O . PHE A 1 167 ? -16.533 -9.386 9.292 1.00 96.56 167 PHE A O 1
ATOM 1394 N N . TYR A 1 168 ? -17.233 -7.855 10.790 1.00 96.44 168 TYR A N 1
ATOM 1395 C CA . TYR A 1 168 ? -17.006 -8.699 11.959 1.00 96.44 168 TYR A CA 1
ATOM 1396 C C . TYR A 1 168 ? -18.198 -8.675 12.920 1.00 96.44 168 TYR A C 1
ATOM 1398 O O . TYR A 1 168 ? -18.859 -7.646 13.088 1.00 96.44 168 TYR A O 1
ATOM 1406 N N . ARG A 1 169 ? -18.477 -9.812 13.562 1.00 95.56 169 ARG A N 1
ATOM 1407 C CA . ARG A 1 169 ? -19.527 -9.946 14.592 1.00 95.56 169 ARG A CA 1
ATOM 1408 C C . ARG A 1 169 ? -18.968 -9.861 15.997 1.00 95.56 169 ARG A C 1
ATOM 1410 O O . ARG A 1 169 ? -19.632 -9.353 16.896 1.00 95.56 169 ARG A O 1
ATOM 1417 N N . THR A 1 170 ? -17.761 -10.384 16.173 1.00 93.06 170 THR A N 1
ATOM 1418 C CA . THR A 1 170 ? -17.063 -10.443 17.455 1.00 93.06 170 THR A CA 1
ATOM 1419 C C . THR A 1 170 ? -15.684 -9.785 17.351 1.00 93.06 170 THR A C 1
ATOM 1421 O O . THR A 1 170 ? -15.069 -9.834 16.282 1.00 93.06 170 THR A O 1
ATOM 1424 N N . PRO A 1 171 ? -15.144 -9.198 18.438 1.00 89.31 171 PRO A N 1
ATOM 1425 C CA . PRO A 1 171 ? -13.821 -8.568 18.421 1.00 89.31 171 PRO A CA 1
ATOM 1426 C C . PRO A 1 171 ? -12.669 -9.485 17.981 1.00 89.31 171 PRO A C 1
ATOM 1428 O O . PRO A 1 171 ? -11.611 -8.991 17.590 1.00 89.31 171 PRO A O 1
ATOM 1431 N N . ASP A 1 172 ? -12.842 -10.803 18.082 1.00 91.19 172 ASP A N 1
ATOM 1432 C CA . ASP A 1 172 ? -11.827 -11.817 17.775 1.00 91.19 172 ASP A CA 1
ATOM 1433 C C . ASP A 1 172 ? -11.661 -12.026 16.270 1.00 91.19 172 ASP A C 1
ATOM 1435 O O . ASP A 1 172 ? -10.558 -12.313 15.813 1.00 91.19 172 ASP A O 1
ATOM 1439 N N . GLU A 1 173 ? -12.719 -11.806 15.487 1.00 94.44 173 GLU A N 1
ATOM 1440 C CA . GLU A 1 173 ? -12.691 -11.907 14.021 1.00 94.44 173 GLU A CA 1
ATOM 1441 C C . GLU A 1 173 ? -11.780 -10.848 13.372 1.00 94.44 173 GLU A C 1
ATOM 1443 O O . GLU A 1 173 ? -11.331 -11.022 12.242 1.00 94.44 173 GLU A O 1
ATOM 1448 N N . ILE A 1 174 ? -11.441 -9.780 14.104 1.00 94.75 174 ILE A N 1
ATOM 1449 C CA . ILE A 1 174 ? -10.478 -8.750 13.682 1.00 94.75 174 ILE A CA 1
ATOM 1450 C C . ILE A 1 174 ? -9.039 -9.300 13.689 1.00 94.75 174 ILE A C 1
ATOM 1452 O O . ILE A 1 174 ? -8.181 -8.825 12.942 1.00 94.75 174 ILE A O 1
ATOM 1456 N N . LEU A 1 175 ? -8.745 -10.295 14.534 1.00 94.69 175 LEU A N 1
ATOM 1457 C CA . LEU A 1 175 ? -7.394 -10.798 14.804 1.00 94.69 175 LEU A CA 1
ATOM 1458 C C . LEU A 1 175 ? -6.932 -11.803 13.733 1.00 94.69 175 LEU A C 1
ATOM 1460 O O . LEU A 1 175 ? -6.554 -12.939 14.018 1.00 94.69 175 LEU A O 1
ATOM 1464 N N . LEU A 1 176 ? -6.950 -11.371 12.471 1.00 90.81 176 LEU A N 1
ATOM 1465 C CA . LEU A 1 176 ? -6.569 -12.187 11.321 1.00 90.81 176 LEU A CA 1
ATOM 1466 C C . LEU A 1 176 ? -5.053 -12.477 11.331 1.00 90.81 176 LEU A C 1
ATOM 1468 O O . LEU A 1 176 ? -4.263 -11.531 11.356 1.00 90.81 176 LEU A O 1
ATOM 1472 N N . PRO A 1 177 ? -4.610 -13.749 11.269 1.00 84.88 177 PRO A N 1
ATOM 1473 C CA . PRO A 1 177 ? -3.197 -14.116 11.429 1.00 84.88 177 PRO A CA 1
ATOM 1474 C C . PRO A 1 177 ? -2.311 -13.797 10.213 1.00 84.88 177 PRO A C 1
ATOM 1476 O O . PRO A 1 177 ? -1.098 -13.724 10.352 1.00 84.88 177 PRO A O 1
ATOM 1479 N N . ASN A 1 178 ? -2.893 -13.610 9.025 1.00 82.94 178 ASN A N 1
ATOM 1480 C CA . ASN A 1 178 ? -2.157 -13.350 7.777 1.00 82.94 178 ASN A CA 1
ATOM 1481 C C . ASN A 1 178 ? -2.505 -11.987 7.161 1.00 82.94 178 ASN A C 1
ATOM 1483 O O . ASN A 1 178 ? -2.323 -11.778 5.962 1.00 82.94 178 ASN A O 1
ATOM 1487 N N . PHE A 1 179 ? -3.039 -11.072 7.969 1.00 87.44 179 PHE A N 1
ATOM 1488 C CA . PHE A 1 179 ? -3.336 -9.710 7.549 1.00 87.44 179 PHE A CA 1
ATOM 1489 C C . PHE A 1 179 ? -2.221 -8.782 8.043 1.00 87.44 179 PHE A C 1
ATOM 1491 O O . PHE A 1 179 ? -2.023 -8.631 9.247 1.00 87.44 179 PHE A O 1
ATOM 1498 N N . LEU A 1 180 ? -1.467 -8.201 7.105 1.00 87.38 180 LEU A N 1
ATOM 1499 C CA . LEU A 1 180 ? -0.199 -7.503 7.365 1.00 87.38 180 LEU A CA 1
ATOM 1500 C C . LEU A 1 180 ? -0.260 -6.017 6.955 1.00 87.38 180 LEU A C 1
ATOM 1502 O O . LEU A 1 180 ? 0.508 -5.591 6.085 1.00 87.38 180 LEU A O 1
ATOM 1506 N N . PRO A 1 181 ? -1.170 -5.207 7.532 1.00 91.81 181 PRO A N 1
ATOM 1507 C CA . PRO A 1 181 ? -1.184 -3.774 7.279 1.00 91.81 181 PRO A CA 1
ATOM 1508 C C . PRO A 1 181 ? 0.070 -3.130 7.877 1.00 91.81 181 PRO A C 1
ATOM 1510 O O . PRO A 1 181 ? 0.602 -3.572 8.898 1.00 91.81 181 PRO A O 1
ATOM 1513 N N . LYS A 1 182 ? 0.540 -2.036 7.275 1.00 93.56 182 LYS A N 1
ATOM 1514 C CA . LYS A 1 182 ? 1.713 -1.323 7.804 1.00 93.56 182 LYS A CA 1
ATOM 1515 C C . LYS A 1 182 ? 1.341 -0.417 8.966 1.00 93.56 182 LYS A C 1
ATOM 1517 O O . LYS A 1 182 ? 2.098 -0.336 9.929 1.00 93.56 182 LYS A O 1
ATOM 1522 N N . LEU A 1 183 ? 0.190 0.242 8.886 1.00 96.62 183 LEU A N 1
ATOM 1523 C CA . LEU A 1 183 ? -0.366 1.033 9.978 1.00 96.62 183 LEU A CA 1
ATOM 1524 C C . LEU A 1 183 ? -1.750 0.528 10.350 1.00 96.62 183 LEU A C 1
ATOM 1526 O O . LEU A 1 183 ? -2.565 0.241 9.478 1.00 96.62 183 LEU A O 1
ATOM 1530 N N . VAL A 1 184 ? -2.028 0.487 11.648 1.00 97.94 184 VAL A N 1
ATOM 1531 C CA . VAL A 1 184 ? -3.357 0.197 12.182 1.00 97.94 184 VAL A CA 1
ATOM 1532 C C . VAL A 1 184 ? -3.792 1.360 13.058 1.00 97.94 184 VAL A C 1
ATOM 1534 O O . VAL A 1 184 ? -3.128 1.685 14.043 1.00 97.94 184 VAL A O 1
ATOM 1537 N N . PHE A 1 185 ? -4.922 1.969 12.720 1.00 97.94 185 PHE A N 1
ATOM 1538 C CA . PHE A 1 185 ? -5.615 2.914 13.587 1.00 97.94 185 PHE A CA 1
ATOM 1539 C C . PHE A 1 185 ? -6.902 2.258 14.073 1.00 97.94 185 PHE A C 1
ATOM 1541 O O . PHE A 1 185 ? -7.698 1.778 13.269 1.00 97.94 185 PHE A O 1
ATOM 1548 N N . HIS A 1 186 ? -7.118 2.204 15.383 1.00 97.44 186 HIS A N 1
ATOM 1549 C CA . HIS A 1 186 ? -8.305 1.553 15.929 1.00 97.44 186 HIS A CA 1
ATOM 1550 C C . HIS A 1 186 ? -9.062 2.437 16.909 1.00 97.44 186 HIS A C 1
ATOM 1552 O O . HIS A 1 186 ? -8.490 3.164 17.720 1.00 97.44 186 HIS A O 1
ATOM 1558 N N . PHE A 1 187 ? -10.381 2.316 16.848 1.00 96.12 187 PHE A N 1
ATOM 1559 C CA . PHE A 1 187 ? -11.324 2.948 17.766 1.00 96.12 187 PHE A CA 1
ATOM 1560 C C . PHE A 1 187 ? -11.912 1.936 18.762 1.00 96.12 187 PHE A C 1
ATOM 1562 O O . PHE A 1 187 ? -12.750 2.289 19.581 1.00 96.12 187 PHE A O 1
ATOM 1569 N N . SER A 1 188 ? -11.488 0.672 18.672 1.00 91.19 188 SER A N 1
ATOM 1570 C CA . SER A 1 188 ? -11.955 -0.431 19.512 1.00 91.19 188 SER A CA 1
ATOM 1571 C C . SER A 1 188 ? -11.296 -0.443 20.894 1.00 91.19 188 SER A C 1
ATOM 1573 O O . SER A 1 188 ? -10.096 -0.183 21.012 1.00 91.19 188 SER A O 1
ATOM 1575 N N . ASP A 1 189 ? -12.082 -0.842 21.897 1.00 89.88 189 ASP A N 1
ATOM 1576 C CA . ASP A 1 189 ? -11.669 -1.080 23.286 1.00 89.88 189 ASP A CA 1
ATOM 1577 C C . ASP A 1 189 ? -10.935 -2.434 23.464 1.00 89.88 189 ASP A C 1
ATOM 1579 O O . ASP A 1 189 ? -10.510 -2.768 24.569 1.00 89.88 189 ASP A O 1
ATOM 1583 N N . ASN A 1 190 ? -10.792 -3.251 22.406 1.00 92.94 190 ASN A N 1
ATOM 1584 C CA . ASN A 1 190 ? -10.180 -4.582 22.493 1.00 92.94 190 ASN A CA 1
ATOM 1585 C C . ASN A 1 190 ? -8.656 -4.489 22.744 1.00 92.94 190 ASN A C 1
ATOM 1587 O O . ASN A 1 190 ? -7.906 -4.113 21.833 1.00 92.94 190 ASN A O 1
ATOM 1591 N N . PRO A 1 191 ? -8.156 -4.920 23.921 1.00 93.94 191 PRO A N 1
ATOM 1592 C CA . PRO A 1 191 ? -6.744 -4.782 24.278 1.00 93.94 191 PRO A CA 1
ATOM 1593 C C . PRO A 1 191 ? -5.816 -5.689 23.457 1.00 93.94 191 PRO A C 1
ATOM 1595 O O . PRO A 1 191 ? -4.603 -5.488 23.468 1.00 93.94 191 PRO A O 1
ATOM 1598 N N . ARG A 1 192 ? -6.354 -6.682 22.732 1.00 96.44 192 ARG A N 1
ATOM 1599 C CA . ARG A 1 192 ? -5.558 -7.613 21.917 1.00 96.44 192 ARG A CA 1
ATOM 1600 C C . ARG A 1 192 ? -5.161 -7.064 20.548 1.00 96.44 192 ARG A C 1
ATOM 1602 O O . ARG A 1 192 ? -4.216 -7.585 19.968 1.00 96.44 192 ARG A O 1
ATOM 1609 N N . ILE A 1 193 ? -5.816 -6.015 20.043 1.00 96.12 193 ILE A N 1
ATOM 1610 C CA . ILE A 1 193 ? -5.554 -5.476 18.693 1.00 96.12 193 ILE A CA 1
ATOM 1611 C C . ILE A 1 193 ? -4.089 -5.067 18.534 1.00 96.12 193 ILE A C 1
ATOM 1613 O O . ILE A 1 193 ? -3.408 -5.497 17.604 1.00 96.12 193 ILE A O 1
ATOM 1617 N N . LYS A 1 194 ? -3.589 -4.255 19.469 1.00 96.69 194 LYS A N 1
ATOM 1618 C CA . LYS A 1 194 ? -2.219 -3.746 19.435 1.00 96.69 194 LYS A CA 1
ATOM 1619 C C . LYS A 1 194 ? -1.157 -4.851 19.478 1.00 96.69 194 LYS A C 1
ATOM 1621 O O . LYS A 1 194 ? -0.350 -4.895 18.5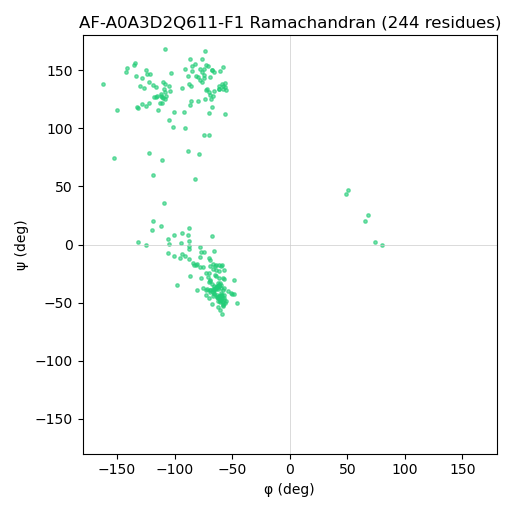50 1.00 96.69 194 LYS A O 1
ATOM 1626 N N . PRO A 1 195 ? -1.132 -5.752 20.478 1.00 97.06 195 PRO A N 1
ATOM 1627 C CA . PRO A 1 195 ? -0.142 -6.826 20.503 1.00 97.06 195 PRO A CA 1
ATOM 1628 C C . PRO A 1 195 ? -0.274 -7.778 19.307 1.00 97.06 195 PRO A C 1
ATOM 1630 O O . PRO A 1 195 ? 0.751 -8.204 18.779 1.00 97.06 195 PRO A O 1
ATOM 1633 N N . HIS A 1 196 ? -1.493 -8.058 18.828 1.00 96.38 196 HIS A N 1
ATOM 1634 C CA . HIS A 1 196 ? -1.717 -8.904 17.650 1.00 96.38 196 HIS A CA 1
ATOM 1635 C C . HIS A 1 196 ? -1.030 -8.342 16.404 1.00 96.38 196 HIS A C 1
ATOM 1637 O O . HIS A 1 196 ? -0.138 -8.983 15.854 1.00 96.38 196 HIS A O 1
ATOM 1643 N N . PHE A 1 197 ? -1.370 -7.121 15.986 1.00 95.75 197 PHE A N 1
ATOM 1644 C CA . PHE A 1 197 ? -0.814 -6.558 14.752 1.00 95.75 197 PHE A CA 1
ATOM 1645 C C . PHE A 1 197 ? 0.679 -6.234 14.854 1.00 95.75 197 PHE A C 1
ATOM 1647 O O . PHE A 1 197 ? 1.400 -6.382 13.869 1.00 95.75 197 PHE A O 1
ATOM 1654 N N . LEU A 1 198 ? 1.177 -5.871 16.041 1.00 95.31 198 LEU A N 1
ATOM 1655 C CA . LEU A 1 198 ? 2.620 -5.731 16.256 1.00 95.31 198 LEU A CA 1
ATOM 1656 C C . LEU A 1 198 ? 3.353 -7.077 16.130 1.00 95.31 198 LEU A C 1
ATOM 1658 O O . LEU A 1 198 ? 4.432 -7.116 15.543 1.00 95.31 198 LEU A O 1
ATOM 1662 N N . SER A 1 199 ? 2.767 -8.185 16.605 1.00 94.56 199 SER A N 1
ATOM 1663 C CA . SER A 1 199 ? 3.348 -9.528 16.424 1.00 94.56 199 SER A CA 1
ATOM 1664 C C . SER A 1 199 ? 3.422 -9.951 14.952 1.00 94.56 199 SER A C 1
ATOM 1666 O O . SER A 1 199 ? 4.321 -10.690 14.558 1.00 94.56 199 SER A O 1
ATOM 1668 N N . LEU A 1 200 ? 2.528 -9.404 14.123 1.00 90.62 200 LEU A N 1
ATOM 1669 C CA . LEU A 1 200 ? 2.503 -9.568 12.672 1.00 90.62 200 LEU A CA 1
ATOM 1670 C C . LEU A 1 200 ? 3.366 -8.530 11.929 1.00 90.62 200 LEU A C 1
ATOM 1672 O O . LEU A 1 200 ? 3.277 -8.404 10.714 1.00 90.62 200 LEU A O 1
ATOM 1676 N N . SER A 1 201 ? 4.245 -7.803 12.626 1.00 87.94 201 SER A N 1
ATOM 1677 C CA . SER A 1 201 ? 5.169 -6.818 12.037 1.00 87.94 201 SER A CA 1
ATOM 1678 C C . SER A 1 201 ? 4.518 -5.554 11.454 1.00 87.94 201 SER A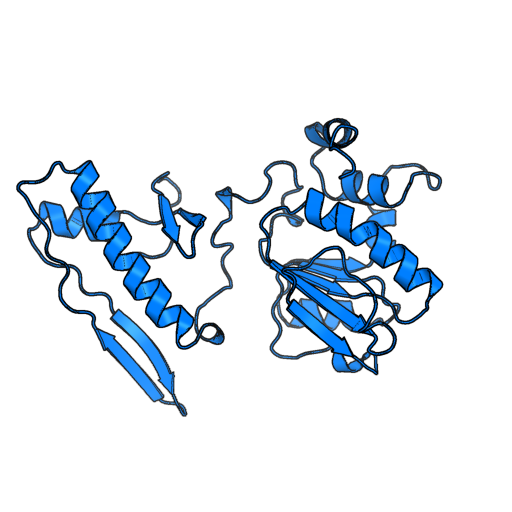 C 1
ATOM 1680 O O . SER A 1 201 ? 5.116 -4.900 10.593 1.00 87.94 201 SER A O 1
ATOM 1682 N N . ALA A 1 202 ? 3.332 -5.154 11.931 1.00 92.94 202 ALA A N 1
ATOM 1683 C CA . ALA A 1 202 ? 2.823 -3.810 11.654 1.00 92.94 202 ALA A CA 1
ATOM 1684 C C . ALA A 1 202 ? 3.818 -2.750 12.168 1.00 92.94 202 ALA A C 1
ATOM 1686 O O . ALA A 1 202 ? 4.333 -2.846 13.282 1.00 92.94 202 ALA A O 1
ATOM 1687 N N . MET A 1 203 ? 4.075 -1.716 11.365 1.00 93.81 203 MET A N 1
ATOM 1688 C CA . MET A 1 203 ? 5.040 -0.649 11.676 1.00 93.81 203 MET A CA 1
ATOM 1689 C C . MET A 1 203 ? 4.525 0.299 12.765 1.00 93.81 203 MET A C 1
ATOM 1691 O O . MET A 1 203 ? 5.314 0.941 13.456 1.00 93.81 203 MET A O 1
ATOM 1695 N N . GLY A 1 204 ? 3.204 0.386 12.930 1.00 95.75 204 GLY A N 1
ATOM 1696 C CA . GLY A 1 204 ? 2.575 1.158 13.991 1.00 95.75 204 GLY A CA 1
ATOM 1697 C C . GLY A 1 204 ? 1.123 0.755 14.216 1.00 95.75 204 GLY A C 1
ATOM 1698 O O . GLY A 1 204 ? 0.372 0.542 13.265 1.00 95.75 204 GLY A O 1
ATOM 1699 N N . VAL A 1 205 ? 0.731 0.669 15.487 1.00 97.50 205 VAL A N 1
ATOM 1700 C CA . VAL A 1 205 ? -0.646 0.391 15.908 1.00 97.50 205 VAL A CA 1
ATOM 1701 C C . VAL A 1 205 ? -1.045 1.408 16.968 1.00 97.50 205 VAL A C 1
ATOM 1703 O O . VAL A 1 205 ? -0.426 1.474 18.037 1.00 97.50 205 VAL A O 1
ATOM 1706 N N . TYR A 1 206 ? -2.056 2.211 16.648 1.00 97.06 206 TYR A N 1
ATOM 1707 C CA . TYR A 1 206 ? -2.461 3.368 17.435 1.00 97.06 206 TYR A CA 1
ATOM 1708 C C . TYR A 1 206 ? -3.957 3.318 17.725 1.00 97.06 206 TYR A C 1
ATOM 1710 O O . TYR A 1 206 ? -4.782 3.340 16.808 1.00 97.06 206 TYR A O 1
ATOM 1718 N N . SER A 1 207 ? -4.312 3.301 19.006 1.00 96.25 207 SER A N 1
ATOM 1719 C CA . SER A 1 207 ? -5.681 3.621 19.407 1.00 96.25 207 SER A CA 1
ATOM 1720 C C . SER A 1 207 ? -5.945 5.114 19.220 1.00 96.25 207 SER A C 1
ATOM 1722 O O . SER A 1 207 ? -5.031 5.940 19.310 1.00 96.25 207 SER A O 1
ATOM 1724 N N . PHE A 1 208 ? -7.203 5.492 19.014 1.00 93.19 208 PHE A N 1
ATOM 1725 C CA . PHE A 1 208 ? -7.555 6.907 18.919 1.00 93.19 208 PHE A CA 1
ATOM 1726 C C . PHE A 1 208 ? -7.230 7.693 20.207 1.00 93.19 208 PHE A C 1
ATOM 1728 O O . PHE A 1 208 ? -6.768 8.831 20.147 1.00 93.19 208 PHE A O 1
ATOM 1735 N N . GLU A 1 209 ? -7.370 7.065 21.378 1.00 91.38 209 GLU A N 1
ATOM 1736 C CA . GLU A 1 209 ? -6.965 7.655 22.662 1.00 91.38 209 GLU A CA 1
ATOM 1737 C C . GLU A 1 209 ? -5.449 7.882 22.761 1.00 91.38 209 GLU A C 1
ATOM 1739 O O . GLU A 1 209 ? -5.001 8.896 23.297 1.00 91.38 209 GLU A O 1
ATOM 1744 N N . GLU A 1 210 ? -4.631 6.980 22.213 1.00 92.88 210 GLU A N 1
ATOM 1745 C CA . GLU A 1 210 ? -3.183 7.195 22.117 1.00 92.88 210 GLU A CA 1
ATOM 1746 C C . GLU A 1 210 ? -2.847 8.359 21.184 1.00 92.88 210 GLU A C 1
ATOM 1748 O O . GLU A 1 210 ? -1.996 9.176 21.528 1.00 92.88 210 GLU A O 1
ATOM 1753 N N . LEU A 1 211 ? -3.529 8.484 20.038 1.00 91.56 211 LEU A N 1
ATOM 1754 C CA . LEU A 1 211 ? -3.333 9.630 19.144 1.00 91.56 211 LEU A CA 1
ATOM 1755 C C . LEU A 1 211 ? -3.679 10.946 19.846 1.00 91.56 211 LEU A C 1
ATOM 1757 O O . LEU A 1 211 ? -2.895 11.889 19.767 1.00 91.56 211 LEU A O 1
ATOM 1761 N N . LYS A 1 212 ? -4.792 11.001 20.588 1.00 89.81 212 LYS A N 1
ATOM 1762 C CA . LYS A 1 212 ? -5.162 12.180 21.387 1.00 89.81 212 LYS A CA 1
ATOM 1763 C C . LYS A 1 212 ? -4.069 12.561 22.383 1.00 89.81 212 LYS A C 1
ATOM 1765 O O . LYS A 1 212 ? -3.696 13.728 22.448 1.00 89.81 212 LYS A O 1
ATOM 1770 N N . LYS A 1 213 ? -3.479 11.583 23.078 1.00 89.12 213 LYS A N 1
ATOM 1771 C CA . LYS A 1 213 ? -2.358 11.806 24.014 1.00 89.12 213 LYS A CA 1
ATOM 1772 C C . LYS A 1 213 ? -1.074 12.296 23.338 1.00 89.12 213 LYS A C 1
ATOM 1774 O O . LYS A 1 213 ? -0.269 12.955 23.985 1.00 89.12 213 LYS A O 1
ATOM 1779 N N . LEU A 1 214 ? -0.867 11.978 22.059 1.00 86.56 214 LEU A N 1
ATOM 1780 C CA . LEU A 1 214 ? 0.269 12.476 21.272 1.00 86.56 214 LEU A CA 1
ATOM 1781 C C . LEU A 1 214 ? 0.078 13.923 20.792 1.00 86.56 214 LEU A C 1
ATOM 1783 O O . LEU A 1 214 ? 1.018 14.520 20.261 1.00 86.56 214 LEU A O 1
ATOM 1787 N N . SER A 1 215 ? -1.124 14.483 20.926 1.00 82.19 215 SER A N 1
ATOM 1788 C CA . SER A 1 215 ? -1.413 15.861 20.551 1.00 82.19 215 SER A CA 1
ATOM 1789 C C . SER A 1 215 ? -1.077 16.819 21.688 1.00 82.19 215 SER A C 1
ATOM 1791 O O . SER A 1 215 ? -1.440 16.584 22.835 1.00 82.19 215 SER A O 1
ATOM 1793 N N . SER A 1 216 ? -0.431 17.939 21.364 1.00 74.94 216 SER A N 1
ATOM 1794 C CA . SER A 1 216 ? -0.243 19.059 22.295 1.00 74.94 216 SER A CA 1
ATOM 1795 C C . SER A 1 216 ? -1.415 20.048 22.278 1.00 74.94 216 SER A C 1
ATOM 1797 O O . SER A 1 216 ? -1.339 21.096 22.916 1.00 74.94 216 SER A O 1
ATOM 1799 N N . LEU A 1 217 ? -2.468 19.767 21.502 1.00 73.88 217 LEU A N 1
ATOM 1800 C CA . LEU A 1 217 ? -3.658 20.611 21.432 1.00 73.88 217 LEU A CA 1
ATOM 1801 C C . LEU A 1 217 ? -4.508 20.490 22.703 1.00 73.88 217 LEU A C 1
ATOM 1803 O O . LEU A 1 217 ? -4.495 19.473 23.392 1.00 73.88 217 LEU A O 1
ATOM 1807 N N . ASN A 1 218 ? -5.277 21.543 22.984 1.00 69.06 218 ASN A N 1
ATOM 1808 C CA . ASN A 1 218 ? -6.241 21.560 24.083 1.00 69.06 218 ASN A CA 1
ATOM 1809 C C . ASN A 1 218 ? -7.315 20.467 23.889 1.00 69.06 218 ASN A C 1
ATOM 1811 O O . ASN A 1 218 ? -7.698 20.169 22.758 1.00 69.06 218 ASN A O 1
ATOM 1815 N N . GLN A 1 219 ? -7.848 19.927 24.989 1.00 66.06 219 GLN A N 1
ATOM 1816 C CA . GLN A 1 219 ? -8.864 18.865 25.010 1.00 66.06 219 GLN A CA 1
ATOM 1817 C C . GLN A 1 219 ? -10.176 19.245 24.297 1.00 66.06 219 GLN A C 1
ATOM 1819 O O . GLN A 1 219 ? -10.929 18.363 23.909 1.00 66.06 219 GLN A O 1
ATOM 1824 N N . ASN A 1 220 ? -10.429 20.542 24.082 1.00 73.62 220 ASN A N 1
ATOM 1825 C CA . ASN A 1 220 ? -11.610 21.044 23.367 1.00 73.62 220 ASN A CA 1
ATOM 1826 C C . ASN A 1 220 ? -11.427 21.135 21.839 1.00 73.62 220 ASN A C 1
ATOM 1828 O O . ASN A 1 220 ? -12.334 21.591 21.142 1.00 73.62 220 ASN A O 1
ATOM 1832 N N . ALA A 1 221 ? -10.254 20.788 21.301 1.00 78.56 221 ALA A N 1
ATOM 1833 C CA . ALA A 1 221 ? -10.031 20.800 19.859 1.00 78.56 221 ALA A CA 1
ATOM 1834 C C . ALA A 1 221 ? -10.835 19.685 19.171 1.00 78.56 221 ALA A C 1
ATOM 1836 O O . ALA A 1 221 ? -10.956 18.585 19.700 1.00 78.56 221 ALA A O 1
ATOM 1837 N N . ALA A 1 222 ? -11.342 19.954 17.964 1.00 86.44 222 ALA A N 1
ATOM 1838 C CA . ALA A 1 222 ? -12.025 18.936 17.172 1.00 86.44 222 ALA A CA 1
ATOM 1839 C C . ALA A 1 222 ? -11.098 17.740 16.896 1.00 86.44 222 ALA A C 1
ATOM 1841 O O . ALA A 1 222 ? -9.934 17.913 16.526 1.00 86.44 222 ALA A O 1
ATOM 1842 N N . ASP A 1 223 ? -11.627 16.525 16.998 1.00 89.44 223 ASP A N 1
ATOM 1843 C CA . ASP A 1 223 ? -10.855 15.287 16.848 1.00 89.44 223 ASP A CA 1
ATOM 1844 C C . ASP A 1 223 ? -10.203 15.144 15.455 1.00 89.44 223 ASP A C 1
ATOM 1846 O O . ASP A 1 223 ? -9.092 14.623 15.318 1.00 89.44 223 ASP A O 1
ATOM 1850 N N . SER A 1 224 ? -10.806 15.732 14.418 1.00 88.19 224 SER A N 1
ATOM 1851 C CA . SER A 1 224 ? -10.196 15.860 13.088 1.00 88.19 224 SER A CA 1
ATOM 1852 C C . SER A 1 224 ? -8.962 16.777 13.078 1.00 88.19 224 SER A C 1
ATOM 1854 O O . SER A 1 224 ? -7.987 16.498 12.377 1.00 88.19 224 SER A O 1
ATOM 1856 N N . HIS A 1 225 ? -8.951 17.847 13.880 1.00 86.06 225 HIS A N 1
ATOM 1857 C CA . HIS A 1 225 ? -7.791 18.729 14.050 1.00 86.06 225 HIS A CA 1
ATOM 1858 C C . HIS A 1 225 ? -6.688 18.040 14.851 1.00 86.06 225 HIS A C 1
ATOM 1860 O O . HIS A 1 225 ? -5.513 18.165 14.504 1.00 86.06 225 HIS A O 1
ATOM 1866 N N . ILE A 1 226 ? -7.060 17.263 15.871 1.00 87.44 226 ILE A N 1
ATOM 1867 C CA . ILE A 1 226 ? -6.123 16.426 16.623 1.00 87.44 226 ILE A CA 1
ATOM 1868 C C . ILE A 1 226 ? -5.423 15.445 15.681 1.00 87.44 226 ILE A C 1
ATOM 1870 O O . ILE A 1 226 ? -4.193 15.409 15.663 1.00 87.44 226 ILE A O 1
ATOM 1874 N N . LEU A 1 227 ? -6.165 14.712 14.841 1.00 89.69 227 LEU A N 1
ATOM 1875 C CA . LEU A 1 227 ? -5.564 13.804 13.857 1.00 89.69 227 LEU A CA 1
ATOM 1876 C C . LEU A 1 227 ? -4.564 14.521 12.950 1.00 89.69 227 LEU A C 1
ATOM 1878 O O . LEU A 1 227 ? -3.431 14.064 12.806 1.00 89.69 227 LEU A O 1
ATOM 1882 N N . LYS A 1 228 ? -4.945 15.669 12.378 1.00 89.50 228 LYS A N 1
ATOM 1883 C CA . LYS A 1 228 ? -4.047 16.473 11.536 1.00 89.50 228 LYS A CA 1
ATOM 1884 C C . LYS A 1 228 ? -2.773 16.863 12.295 1.00 89.50 228 LYS A C 1
ATOM 1886 O O . LYS A 1 228 ? -1.675 16.647 11.792 1.00 89.50 228 LYS A O 1
ATOM 1891 N N . HIS A 1 229 ? -2.893 17.361 13.521 1.00 88.19 229 HIS A N 1
ATOM 1892 C CA . HIS A 1 229 ? -1.756 17.787 14.342 1.00 88.19 229 HIS A CA 1
ATOM 1893 C C . HIS A 1 229 ? -0.813 16.630 14.720 1.00 88.19 229 HIS A C 1
ATOM 1895 O O . HIS A 1 229 ? 0.416 16.767 14.750 1.00 88.19 229 HIS A O 1
ATOM 1901 N N . VAL A 1 230 ? -1.374 15.456 15.009 1.00 90.81 230 VAL A N 1
ATOM 1902 C CA . VAL A 1 230 ? -0.589 14.274 15.378 1.00 90.81 230 VAL A CA 1
ATOM 1903 C C . VAL A 1 230 ? 0.133 13.714 14.159 1.00 90.81 230 VAL A C 1
ATOM 1905 O O . VAL A 1 230 ? 1.316 13.384 14.267 1.00 90.81 230 VAL A O 1
ATOM 1908 N N . LEU A 1 231 ? -0.543 13.637 13.010 1.00 91.12 231 LEU A N 1
ATOM 1909 C CA . LEU A 1 231 ? -0.033 12.950 11.825 1.00 91.12 231 LEU A CA 1
ATOM 1910 C C . LEU A 1 231 ? 0.853 13.833 10.937 1.00 91.12 231 LEU A C 1
ATOM 1912 O O . LEU A 1 231 ? 1.727 13.288 10.265 1.00 91.12 231 LEU A O 1
ATOM 1916 N N . LEU A 1 232 ? 0.682 15.158 10.928 1.00 89.38 232 LEU A N 1
ATOM 1917 C CA . LEU A 1 232 ? 1.427 16.068 10.047 1.00 89.38 232 LEU A CA 1
ATOM 1918 C C . LEU A 1 232 ? 2.715 16.603 10.672 1.00 89.38 232 LEU A C 1
ATOM 1920 O O . LEU A 1 232 ? 2.820 16.783 11.882 1.00 89.38 232 LEU A O 1
ATOM 1924 N N . THR A 1 233 ? 3.707 16.904 9.841 1.00 85.00 233 THR A N 1
ATOM 1925 C CA . THR A 1 233 ? 4.876 17.688 10.246 1.00 85.00 233 THR A CA 1
ATOM 1926 C C . THR A 1 233 ? 4.466 19.130 10.553 1.00 85.00 233 THR A C 1
ATOM 1928 O O . THR A 1 233 ? 3.505 19.636 9.973 1.00 85.00 233 THR A O 1
ATOM 1931 N N . GLY A 1 234 ? 5.197 19.785 11.466 1.00 73.12 234 GLY A N 1
ATOM 1932 C CA . GLY A 1 234 ? 4.853 21.110 12.008 1.00 73.12 234 GLY A CA 1
ATOM 1933 C C . GLY A 1 234 ? 4.500 22.150 10.941 1.00 73.12 234 GLY A C 1
ATOM 1934 O O . GLY A 1 234 ? 3.483 22.827 11.061 1.00 73.12 234 GLY A O 1
ATOM 1935 N N . ASP A 1 235 ? 5.263 22.175 9.848 1.00 69.88 235 ASP A N 1
ATOM 1936 C CA . ASP A 1 235 ? 5.092 23.122 8.738 1.00 69.88 235 ASP A CA 1
ATOM 1937 C C . ASP A 1 235 ? 3.727 23.014 8.027 1.00 69.88 235 ASP A C 1
ATOM 1939 O O . ASP A 1 235 ? 3.263 23.975 7.418 1.00 69.88 235 ASP A O 1
ATOM 1943 N N . TYR A 1 236 ? 3.053 21.861 8.114 1.00 65.38 236 TYR A N 1
ATOM 1944 C CA . TYR A 1 236 ? 1.804 21.582 7.395 1.00 65.38 236 TYR A CA 1
ATOM 1945 C C . TYR A 1 236 ? 0.554 21.608 8.277 1.00 65.38 236 TYR A C 1
ATOM 1947 O O . TYR A 1 236 ? -0.559 21.558 7.746 1.00 65.38 236 TYR A O 1
ATOM 1955 N N . ILE A 1 237 ? 0.699 21.729 9.599 1.00 65.25 237 ILE A N 1
ATOM 1956 C CA . ILE A 1 237 ? -0.431 21.728 10.543 1.00 65.25 237 ILE A CA 1
ATOM 1957 C C . ILE A 1 237 ? -1.437 22.843 10.203 1.00 65.25 237 ILE A C 1
ATOM 1959 O O . ILE A 1 237 ? -2.643 22.609 10.231 1.00 65.25 237 ILE A O 1
ATOM 1963 N N . ASN A 1 238 ? -0.953 24.013 9.772 1.00 58.41 238 ASN A N 1
ATOM 1964 C CA . ASN A 1 238 ? -1.797 25.162 9.418 1.00 58.41 238 ASN A CA 1
ATOM 1965 C C . ASN A 1 238 ? -2.343 25.118 7.977 1.00 58.41 238 ASN A C 1
ATOM 1967 O O . ASN A 1 238 ? -3.300 25.818 7.660 1.00 58.41 238 ASN A O 1
ATOM 1971 N N . THR A 1 239 ? -1.775 24.280 7.100 1.00 56.94 239 THR A N 1
ATOM 1972 C CA . THR A 1 239 ? -2.152 24.227 5.671 1.00 56.94 239 THR A CA 1
ATOM 1973 C C . THR A 1 239 ? -3.451 23.466 5.397 1.00 56.94 239 THR A C 1
ATOM 1975 O O . THR A 1 239 ? -4.078 23.671 4.363 1.00 56.94 239 THR A O 1
ATOM 1978 N N . LEU A 1 240 ? -3.906 22.621 6.329 1.00 53.28 240 LEU A N 1
ATOM 1979 C CA . LEU A 1 240 ? -5.119 21.809 6.159 1.00 53.28 240 LEU A CA 1
ATOM 1980 C C . LEU A 1 240 ? -6.400 22.448 6.720 1.00 53.28 240 LEU A C 1
ATOM 1982 O O . LEU A 1 240 ? -7.433 21.774 6.770 1.00 53.28 240 LEU A O 1
ATOM 1986 N N . ASN A 1 241 ? -6.356 23.725 7.110 1.00 50.69 241 ASN A N 1
ATOM 1987 C CA . ASN A 1 241 ? -7.564 24.524 7.355 1.00 50.69 241 ASN A CA 1
ATOM 1988 C C . ASN A 1 241 ? -8.231 24.990 6.042 1.00 50.69 241 ASN A C 1
ATOM 1990 O O . ASN A 1 241 ? -9.321 25.549 6.085 1.00 50.69 241 ASN A O 1
ATOM 1994 N N . HIS A 1 242 ? -7.597 24.738 4.887 1.00 42.75 242 HIS A N 1
ATOM 1995 C CA . HIS A 1 242 ? -8.049 25.186 3.564 1.00 42.75 242 HIS A CA 1
ATOM 1996 C C . HIS A 1 242 ? -8.329 24.053 2.564 1.00 42.75 242 HIS A C 1
ATOM 1998 O O . HIS A 1 242 ? -8.483 24.327 1.376 1.00 42.75 242 HIS A O 1
ATOM 2004 N N . LEU A 1 243 ? -8.395 22.787 2.995 1.00 41.91 243 LEU A N 1
ATOM 2005 C CA . LEU A 1 243 ? -8.938 21.759 2.102 1.00 41.91 243 LEU A CA 1
ATOM 2006 C C . LEU A 1 243 ? -10.455 21.956 1.978 1.00 41.91 243 LEU A C 1
ATOM 2008 O O . LEU A 1 243 ? -11.099 22.146 3.016 1.00 41.91 243 LEU A O 1
ATOM 2012 N N . PRO A 1 244 ? -11.023 21.910 0.760 1.00 30.56 244 PRO A N 1
ATOM 2013 C CA . PRO A 1 244 ? -12.463 21.979 0.587 1.00 30.56 244 PRO A CA 1
ATOM 2014 C C . PRO A 1 244 ? -13.112 20.839 1.373 1.00 30.56 244 PRO A C 1
ATOM 2016 O O . PRO A 1 244 ? -12.645 19.699 1.328 1.00 30.56 244 PRO A O 1
ATOM 2019 N N . GLN A 1 245 ? -14.167 21.159 2.117 1.00 32.38 245 GLN A N 1
ATOM 2020 C CA . GLN A 1 245 ? -15.151 20.147 2.465 1.00 32.38 245 GLN A CA 1
ATOM 2021 C C . GLN A 1 245 ? -15.957 19.909 1.189 1.00 32.38 245 GLN A C 1
ATOM 2023 O O . GLN A 1 245 ? -16.832 20.710 0.871 1.00 32.38 245 GLN A O 1
ATOM 2028 N N . GLU A 1 246 ? -15.566 18.902 0.412 1.00 30.91 246 GLU A N 1
ATOM 2029 C CA . GLU A 1 24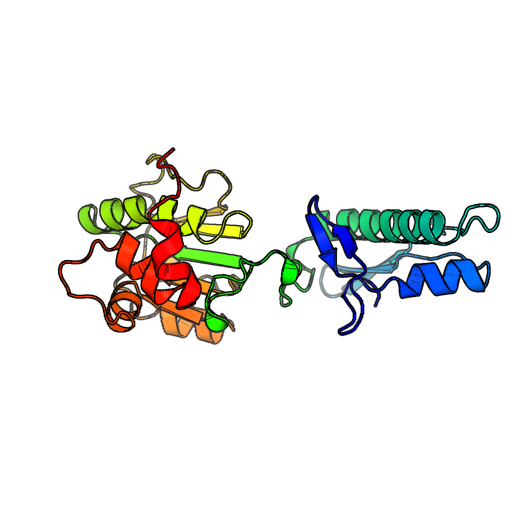6 ? -16.434 18.323 -0.620 1.00 30.91 246 GLU A CA 1
ATOM 2030 C C . GLU A 1 246 ? -17.267 17.197 -0.011 1.00 30.91 246 GLU A C 1
ATOM 2032 O O . GLU A 1 246 ? -16.688 16.375 0.742 1.00 30.91 246 GLU A O 1
#

Radius of gyration: 21.62 Å; Cα contacts (8 Å, |Δi|>4): 354; chains: 1; bounding box: 50×52×59 Å

Nearest PDB structures (foldseek):
  5f2z-assembly2_B  TM=8.952E-01  e=5.585E-03  Mycolicibacterium smegmatis MC2 155
  4hv4-assembly2_B  TM=5.429E-01  e=7.005E-01  Yersinia pestis CO92
  7mq9-assembly1_NK  TM=3.590E-01  e=4.268E-01  Homo sapiens
  6ij7-assembly2_B  TM=4.772E-01  e=2.737E+00  Arabidopsis thaliana
  1p3d-assembly1_A  TM=2.924E-01  e=2.273E+00  Haemophilus influenzae

Foldseek 3Di:
DWLAADPPDPDWADAPNDTFHTHLVQQVCQQVVQFWDWAWDWDDDPNDIDIDIDDTHTFDNVDDSVVRSRVRVHVNNVVVNVVCVVPVLPDPPVDQRRQVPFPPFWPPLLRHQFEEEEAEDDPVSNVLSQVLQVLVCVNPVRGEYAYEAAQVCVVPDGPCPRHHYDYDPDPVSLLDQSDAGQEYEYQYPDPVPQVSNVVSVRSYYYYLVRLQVQAPDDPPDDSSLSNLRSTGDPVCSVVVVPDDPD